Protein AF-A0A959UJJ3-F1 (afdb_monomer)

Nearest PDB structures (foldseek):
  5oyk-assembly1_A  TM=3.366E-01  e=9.837E-02  Vibrio cholerae
  6ehf-assembly1_A  TM=3.326E-01  e=1.818E-01  Vibrio cholerae O395
  6ehd-assembly1_A  TM=3.496E-01  e=5.603E-01  Vibrio cholerae O395
  6tzk-assembly1_A  TM=2.942E-01  e=4.338E+00  Escherichia coli K-12

Foldseek 3Di:
DVVVVVVVVVVVVVVPDDPDPFPFQQFAWEWEAEPLFKIKIKGFALDPPPLVVLLVQLVVVLVCCVVVVDDDDPAQWEWEEEPPDDIDIGHDDFDWDFDQDPNDTDTSGQRYWYWYDYPGMIMIMTGNDPVVSNDPVVSVLVSVRVVVVSVVDDQFHKYWYWYDDPNDIDTPVVPMDTHDWPWDKDKWWWKKWKQAPNFIKIKTKIKIWGWGGGSPATFKIWMWMKIWIWGQDPVRDIWIWIKIKIKMWGWPDSHRQWTWIKIKMKIWTPGDDDDSAAHGKIKIWIWTDDTDFWIKIWMWIDGPPDIDIMIMIIGTD

Radius of gyration: 28.43 Å; Cα contacts (8 Å, |Δi|>4): 681; chains: 1; bounding box: 62×33×82 Å

Solvent-accessible surface area (backbone atoms only — not comparable to full-atom values): 16892 Å² total; per-residue (Å²): 118,77,72,61,59,55,54,54,52,52,54,58,57,65,73,75,72,78,91,65,95,54,63,72,47,54,46,38,31,39,39,39,37,39,76,87,54,33,41,35,42,35,39,38,52,97,58,86,62,55,44,59,52,52,44,53,49,51,52,51,49,44,53,51,48,62,74,66,64,67,72,79,65,98,56,34,32,34,39,40,37,34,78,100,74,50,78,46,79,42,84,42,83,84,67,85,46,77,42,82,52,99,93,42,81,48,71,58,76,51,55,27,37,38,36,39,56,47,99,57,34,42,36,40,40,32,24,66,55,74,66,65,77,64,36,74,63,50,49,56,55,52,34,53,51,48,51,53,54,61,76,64,68,64,54,48,18,35,36,46,36,35,39,28,64,89,86,47,82,41,77,41,71,94,69,41,45,72,49,64,80,60,56,42,79,45,81,44,55,32,40,32,47,29,40,45,87,90,39,74,32,43,32,44,35,42,34,44,32,46,34,38,39,43,22,66,22,67,33,40,34,47,33,42,34,40,37,44,38,36,36,66,48,98,82,71,47,82,33,52,31,29,33,45,29,45,34,43,35,40,33,78,42,59,19,71,91,60,59,39,40,41,30,43,35,45,29,38,55,78,39,85,42,83,77,90,60,47,76,80,22,36,35,42,34,41,44,36,44,60,64,79,45,33,30,45,27,54,29,39,37,42,30,73,95,46,73,47,64,31,42,34,43,35,40,44,97

Structure (mmCIF, N/CA/C/O backbone):
data_AF-A0A959UJJ3-F1
#
_entry.id   AF-A0A959UJJ3-F1
#
loop_
_atom_site.group_PDB
_atom_site.id
_atom_site.type_symbol
_atom_site.label_atom_id
_atom_site.label_alt_id
_atom_site.label_comp_id
_atom_site.label_asym_id
_atom_site.label_entity_id
_atom_site.label_seq_id
_atom_site.pdbx_PDB_ins_code
_atom_site.Cartn_x
_atom_site.Cartn_y
_atom_site.Cartn_z
_atom_site.occupancy
_atom_site.B_iso_or_equiv
_atom_site.auth_seq_id
_atom_site.auth_comp_id
_atom_site.auth_asym_id
_atom_site.auth_atom_id
_atom_site.pdbx_PDB_model_num
ATOM 1 N N . MET A 1 1 ? -5.761 4.027 -39.265 1.00 45.88 1 MET A N 1
ATOM 2 C CA . MET A 1 1 ? -5.852 4.710 -37.948 1.00 45.88 1 MET A CA 1
ATOM 3 C C . MET A 1 1 ? -7.042 4.293 -37.071 1.00 45.88 1 MET A C 1
ATOM 5 O O . MET A 1 1 ? -6.850 4.229 -35.866 1.00 45.88 1 MET A O 1
ATOM 9 N N . LYS A 1 2 ? -8.236 3.953 -37.595 1.00 43.34 2 LYS A N 1
ATOM 10 C CA . LYS A 1 2 ? -9.386 3.526 -36.754 1.00 43.34 2 LYS A CA 1
ATOM 11 C C . LYS A 1 2 ? -9.178 2.215 -35.961 1.00 43.34 2 LYS A C 1
ATOM 13 O O . LYS A 1 2 ? -9.700 2.101 -34.863 1.00 43.34 2 LYS A O 1
ATOM 18 N N . LYS A 1 3 ? -8.372 1.264 -36.454 1.00 49.84 3 LYS A N 1
ATOM 19 C CA . LYS A 1 3 ? -8.136 -0.032 -35.777 1.00 49.84 3 LYS A CA 1
ATOM 20 C C . LYS A 1 3 ? -7.214 0.038 -34.543 1.00 49.84 3 LYS A C 1
ATOM 22 O O . LYS A 1 3 ? -7.329 -0.805 -33.667 1.00 49.84 3 LYS A O 1
ATOM 27 N N . ILE A 1 4 ? -6.356 1.059 -34.437 1.00 46.72 4 ILE A N 1
ATOM 28 C CA . ILE A 1 4 ? -5.411 1.221 -33.310 1.00 46.72 4 ILE A CA 1
ATOM 29 C C . ILE A 1 4 ? -6.109 1.796 -32.067 1.00 46.72 4 ILE A C 1
ATOM 31 O O . ILE A 1 4 ? -5.788 1.406 -30.950 1.00 46.72 4 ILE A O 1
ATOM 35 N N . LYS A 1 5 ? -7.126 2.653 -32.249 1.00 51.81 5 LYS A N 1
ATOM 36 C CA . LYS A 1 5 ? -7.912 3.202 -31.131 1.00 51.81 5 LYS A CA 1
ATOM 37 C C . LYS A 1 5 ? -8.717 2.127 -30.386 1.00 51.81 5 LYS A C 1
ATOM 39 O O . LYS A 1 5 ? -8.823 2.199 -29.169 1.00 51.81 5 LYS A O 1
ATOM 44 N N . ASN A 1 6 ? -9.211 1.105 -31.090 1.00 49.62 6 ASN A N 1
ATOM 45 C CA . ASN A 1 6 ? -10.021 0.044 -30.479 1.00 49.62 6 ASN A CA 1
ATOM 46 C C . ASN A 1 6 ? -9.179 -0.966 -29.683 1.00 49.62 6 ASN A C 1
ATOM 48 O O . ASN A 1 6 ? -9.650 -1.477 -28.676 1.00 49.62 6 ASN A O 1
ATOM 52 N N . ILE A 1 7 ? -7.927 -1.215 -30.087 1.00 52.62 7 ILE A N 1
ATOM 53 C CA . ILE A 1 7 ? -7.001 -2.082 -29.336 1.00 52.62 7 ILE A CA 1
ATOM 54 C C . ILE A 1 7 ? -6.525 -1.378 -28.056 1.00 52.62 7 ILE A C 1
ATOM 56 O O . ILE A 1 7 ? -6.447 -2.011 -27.007 1.00 52.62 7 ILE A O 1
ATOM 60 N N . LEU A 1 8 ? -6.286 -0.059 -28.114 1.00 42.34 8 LEU A N 1
ATOM 61 C CA . LEU A 1 8 ? -5.918 0.731 -26.934 1.00 42.34 8 LEU A CA 1
ATOM 62 C C . LEU A 1 8 ? -7.059 0.800 -25.906 1.00 42.34 8 LEU A C 1
ATOM 64 O O . LEU A 1 8 ? -6.805 0.695 -24.713 1.00 42.34 8 LEU A O 1
ATOM 68 N N . ALA A 1 9 ? -8.309 0.936 -26.366 1.00 46.38 9 ALA A N 1
ATOM 69 C CA . ALA A 1 9 ? -9.486 0.949 -25.497 1.00 46.38 9 ALA A CA 1
ATOM 70 C C . ALA A 1 9 ? -9.769 -0.424 -24.860 1.00 46.38 9 ALA A C 1
ATOM 72 O O . ALA A 1 9 ? -10.160 -0.481 -23.699 1.00 46.38 9 ALA A O 1
ATOM 73 N N . LEU A 1 10 ? -9.526 -1.524 -25.587 1.00 40.50 10 LEU A N 1
ATOM 74 C CA . LEU A 1 10 ? -9.683 -2.881 -25.056 1.00 40.50 10 LEU A CA 1
ATOM 75 C C . LEU A 1 10 ? -8.622 -3.195 -23.989 1.00 40.50 10 LEU A C 1
ATOM 77 O O . LEU A 1 10 ? -8.955 -3.761 -22.956 1.00 40.50 10 LEU A O 1
ATOM 81 N N . LEU A 1 11 ? -7.371 -2.763 -24.196 1.00 40.31 11 LEU A N 1
ATOM 82 C CA . LEU A 1 11 ? -6.319 -2.864 -23.179 1.00 40.31 11 LEU A CA 1
ATOM 83 C C . LEU A 1 11 ? -6.660 -2.028 -21.941 1.00 40.31 11 LEU A C 1
ATOM 85 O O . LEU A 1 11 ? -6.529 -2.534 -20.834 1.00 40.31 11 LEU A O 1
ATOM 89 N N . LEU A 1 12 ? -7.180 -0.805 -22.116 1.00 37.62 12 LEU A N 1
ATOM 90 C CA . LEU A 1 12 ? -7.613 0.052 -21.005 1.00 37.62 12 LEU A CA 1
ATOM 91 C C . LEU A 1 12 ? -8.754 -0.570 -20.175 1.00 37.62 12 LEU A C 1
ATOM 93 O O . LEU A 1 12 ? -8.816 -0.340 -18.975 1.00 37.62 12 LEU A O 1
ATOM 97 N N . LEU A 1 13 ? -9.634 -1.361 -20.802 1.00 36.16 13 LEU A N 1
ATOM 98 C CA . LEU A 1 13 ? -10.755 -2.052 -20.147 1.00 36.16 13 LEU A CA 1
ATOM 99 C C . LEU A 1 13 ? -10.328 -3.318 -19.388 1.00 36.16 13 LEU A C 1
ATOM 101 O O . LEU A 1 13 ? -10.927 -3.631 -18.365 1.00 36.16 13 LEU A O 1
ATOM 105 N N . VAL A 1 14 ? -9.266 -4.005 -19.826 1.00 37.69 14 VAL A N 1
ATOM 106 C CA . VAL A 1 14 ? -8.683 -5.137 -19.076 1.00 37.69 14 VAL A CA 1
ATOM 107 C C . VAL A 1 14 ? -7.914 -4.662 -17.830 1.00 37.69 14 VAL A C 1
ATOM 109 O O . VAL A 1 14 ? -7.763 -5.419 -16.876 1.00 37.69 14 VAL A O 1
ATOM 112 N N . PHE A 1 15 ? -7.507 -3.388 -17.771 1.00 37.66 15 PHE A N 1
ATOM 113 C CA . PHE A 1 15 ? -6.852 -2.791 -16.597 1.00 37.66 15 PHE A CA 1
ATOM 114 C C . PHE A 1 15 ? -7.787 -2.512 -15.401 1.00 37.66 15 PHE A C 1
ATOM 116 O O . PHE A 1 15 ? -7.288 -2.160 -14.336 1.00 37.66 15 PHE A O 1
ATOM 123 N N . ILE A 1 16 ? -9.112 -2.668 -15.536 1.00 35.59 16 ILE A N 1
ATOM 124 C CA . ILE A 1 16 ? -10.088 -2.285 -14.490 1.00 35.59 16 ILE A CA 1
ATOM 125 C C . ILE A 1 16 ? -10.602 -3.505 -13.688 1.00 35.59 16 ILE A C 1
ATOM 127 O O . ILE A 1 16 ? -11.378 -3.337 -12.760 1.00 35.59 16 ILE A O 1
ATOM 131 N N . SER A 1 17 ? -10.185 -4.746 -13.975 1.00 33.59 17 SER A N 1
ATOM 132 C CA . SER A 1 17 ? -10.830 -5.925 -13.359 1.00 33.59 17 SER A CA 1
ATOM 133 C C . SER A 1 17 ? -9.880 -6.980 -12.789 1.00 33.59 17 SER A C 1
ATOM 135 O O . SER A 1 17 ? -10.031 -8.168 -13.070 1.00 33.59 17 SER A O 1
ATOM 137 N N . THR A 1 18 ? -8.923 -6.577 -11.954 1.00 35.06 18 THR A N 1
ATOM 138 C CA . THR A 1 18 ? -8.218 -7.526 -11.076 1.00 35.06 18 THR A CA 1
ATOM 139 C C . THR A 1 18 ? -8.332 -7.080 -9.624 1.00 35.06 18 THR A C 1
ATOM 141 O O . THR A 1 18 ? -7.408 -6.501 -9.059 1.00 35.06 18 THR A O 1
ATOM 144 N N . GLU A 1 19 ? -9.490 -7.361 -9.034 1.00 35.03 19 GLU A N 1
ATOM 145 C CA . GLU A 1 19 ? -9.656 -7.502 -7.588 1.00 35.03 19 GLU A CA 1
ATOM 146 C C . GLU A 1 19 ? -9.027 -8.853 -7.206 1.00 35.03 19 GLU A C 1
ATOM 148 O O . GLU A 1 19 ? -9.632 -9.910 -7.378 1.00 35.03 19 GLU A O 1
ATOM 153 N N . VAL A 1 20 ? -7.764 -8.840 -6.782 1.00 35.34 20 VAL A N 1
ATOM 154 C CA . VAL A 1 20 ? -7.126 -9.992 -6.134 1.00 35.34 20 VAL A CA 1
ATOM 155 C C . VAL A 1 20 ? -7.042 -9.652 -4.657 1.00 35.34 20 VAL A C 1
ATOM 157 O O . VAL A 1 20 ? -6.489 -8.610 -4.303 1.00 35.34 20 VAL A O 1
ATOM 160 N N . LEU A 1 21 ? -7.619 -10.520 -3.820 1.00 35.41 21 LEU A N 1
ATOM 161 C CA . LEU A 1 21 ? -7.519 -10.460 -2.364 1.00 35.41 21 LEU A CA 1
ATOM 162 C C . LEU A 1 21 ? -6.042 -10.350 -1.968 1.00 35.41 21 LEU A C 1
ATOM 164 O O . LEU A 1 21 ? -5.279 -11.308 -2.064 1.00 35.41 21 LEU A O 1
ATOM 168 N N . SER A 1 22 ? -5.670 -9.134 -1.585 1.00 32.28 22 SER A N 1
ATOM 169 C CA . SER A 1 22 ? -4.320 -8.688 -1.273 1.00 32.28 22 SER A CA 1
ATOM 170 C C . SER A 1 22 ? -4.067 -8.899 0.216 1.00 32.28 22 SER A C 1
ATOM 172 O O . SER A 1 22 ? -4.942 -8.609 1.035 1.00 32.28 22 SER A O 1
ATOM 174 N N . GLN A 1 23 ? -2.857 -9.331 0.590 1.00 41.59 23 GLN A N 1
ATOM 175 C CA . GLN A 1 23 ? -2.363 -8.978 1.922 1.00 41.59 23 GLN A CA 1
ATOM 176 C C . GLN A 1 23 ? -2.396 -7.450 2.009 1.00 41.59 23 GLN A C 1
ATOM 178 O O . GLN A 1 23 ? -1.883 -6.762 1.119 1.00 41.59 23 GLN A O 1
ATOM 183 N N . GLN A 1 24 ? -3.117 -6.924 2.998 1.00 51.56 24 GLN A N 1
ATOM 184 C CA . GLN A 1 24 ? -3.315 -5.489 3.134 1.00 51.56 24 GLN A CA 1
ATOM 185 C C . GLN A 1 24 ? -1.988 -4.830 3.546 1.00 51.56 24 GLN A C 1
ATOM 187 O O . GLN A 1 24 ? -1.220 -5.440 4.294 1.00 51.56 24 GLN A O 1
ATOM 192 N N . PRO A 1 25 ? -1.695 -3.600 3.076 1.00 60.88 25 PRO A N 1
ATOM 193 C CA . PRO A 1 25 ? -0.598 -2.807 3.629 1.00 60.88 25 PRO A CA 1
ATOM 194 C C . PRO A 1 25 ? -0.739 -2.804 5.146 1.00 60.88 25 PRO A C 1
ATOM 196 O O . PRO A 1 25 ? -1.875 -2.819 5.612 1.00 60.88 25 PRO A O 1
ATOM 199 N N . PHE A 1 26 ? 0.361 -2.755 5.903 1.00 67.88 26 PHE A N 1
ATOM 200 C CA . PHE A 1 26 ? 0.253 -2.595 7.354 1.00 67.88 26 PHE A CA 1
ATOM 201 C C . PHE A 1 26 ? -0.541 -1.307 7.610 1.00 67.88 26 PHE A C 1
ATOM 203 O O . PHE A 1 26 ? -0.032 -0.222 7.300 1.00 67.88 26 PHE A O 1
ATOM 210 N N . PRO A 1 27 ? -1.809 -1.403 8.049 1.00 80.50 27 PRO A N 1
ATOM 211 C CA . PRO A 1 27 ? -2.594 -0.213 8.300 1.00 80.50 27 PRO A CA 1
ATOM 212 C C . PRO A 1 27 ? -1.944 0.523 9.466 1.00 80.50 27 PRO A C 1
ATOM 214 O O . PRO A 1 27 ? -1.215 -0.079 10.258 1.00 80.50 27 PRO A O 1
ATOM 217 N N . ASP A 1 28 ? -2.205 1.824 9.573 1.00 89.25 28 ASP A N 1
ATOM 218 C CA . ASP A 1 28 ? -1.883 2.454 10.850 1.00 89.25 28 ASP A CA 1
ATOM 219 C C . ASP A 1 28 ? -2.840 1.861 11.877 1.00 89.25 28 ASP A C 1
ATOM 221 O O . ASP A 1 28 ? -4.031 1.684 11.597 1.00 89.25 28 ASP A O 1
ATOM 225 N N . SER A 1 29 ? -2.315 1.520 13.042 1.00 92.94 29 SER A N 1
ATOM 226 C CA . SER A 1 29 ? -3.113 1.044 14.155 1.00 92.94 29 SER A CA 1
ATOM 227 C C . SER A 1 29 ? -3.217 2.104 15.231 1.00 92.94 29 SER A C 1
ATOM 229 O O . SER A 1 29 ? -2.333 2.932 15.436 1.00 92.94 29 SER A O 1
ATOM 231 N N . VAL A 1 30 ? -4.322 2.058 15.950 1.00 95.31 30 VAL A N 1
ATOM 232 C CA . VAL A 1 30 ? -4.533 2.833 17.157 1.00 95.31 30 VAL A CA 1
ATOM 233 C C . VAL A 1 30 ? -4.893 1.859 18.259 1.00 95.31 30 VAL A C 1
ATOM 235 O O . VAL A 1 30 ? -5.775 1.015 18.097 1.00 95.31 30 VAL A O 1
ATOM 238 N N . HIS A 1 31 ? -4.208 1.995 19.381 1.00 96.56 31 HIS A N 1
ATOM 239 C CA . HIS A 1 31 ? -4.528 1.317 20.618 1.00 96.56 31 HIS A CA 1
ATOM 240 C C . HIS A 1 31 ? -5.022 2.357 21.625 1.00 96.56 31 HIS A C 1
ATOM 242 O O . HIS A 1 31 ? -4.358 3.366 21.848 1.00 96.56 31 HIS A O 1
ATOM 248 N N . ILE A 1 32 ? -6.207 2.145 22.194 1.00 97.06 32 ILE A N 1
ATOM 249 C CA . ILE A 1 32 ? -6.844 3.070 23.135 1.00 97.06 32 ILE A CA 1
ATOM 250 C C . ILE A 1 32 ? -7.186 2.314 24.411 1.00 97.06 32 ILE A C 1
ATOM 252 O O . ILE A 1 32 ? -7.908 1.320 24.365 1.00 97.06 32 ILE A O 1
ATOM 256 N N . GLN A 1 33 ? -6.739 2.824 25.551 1.00 95.81 33 GLN A N 1
ATOM 257 C CA . GLN A 1 33 ? -7.152 2.356 26.870 1.00 95.81 33 GLN A CA 1
ATOM 258 C C . GLN A 1 33 ? -8.026 3.420 27.542 1.00 95.81 33 GLN A C 1
ATOM 260 O O . GLN A 1 33 ? -7.667 4.592 27.572 1.00 95.81 33 GLN A O 1
ATOM 265 N N . ILE A 1 34 ? -9.185 3.045 28.085 1.00 95.06 34 ILE A N 1
ATOM 266 C CA . ILE A 1 34 ? -10.069 3.985 28.797 1.00 95.06 34 ILE A CA 1
ATOM 267 C C . ILE A 1 34 ? -10.293 3.457 30.208 1.00 95.06 34 ILE A C 1
ATOM 269 O O . ILE A 1 34 ? -10.879 2.389 30.374 1.00 95.06 34 ILE A O 1
ATOM 273 N N . ASP A 1 35 ? -9.773 4.182 31.206 1.00 88.69 35 ASP A N 1
ATOM 274 C CA . ASP A 1 35 ? -9.958 3.933 32.646 1.00 88.69 35 ASP A CA 1
ATOM 275 C C . ASP A 1 35 ? -9.753 2.459 33.090 1.00 88.69 35 ASP A C 1
ATOM 277 O O . ASP A 1 35 ? -10.289 2.013 34.099 1.00 88.69 35 ASP A O 1
ATOM 281 N N . SER A 1 36 ? -8.963 1.678 32.338 1.00 85.44 36 SER A N 1
ATOM 282 C CA . SER A 1 36 ? -8.777 0.218 32.491 1.00 85.44 36 SER A CA 1
ATOM 283 C C . SER A 1 36 ? -10.038 -0.649 32.335 1.00 85.44 36 SER A C 1
ATOM 285 O O . SER A 1 36 ? -9.976 -1.859 32.551 1.00 85.44 36 SER A O 1
ATOM 287 N N . THR A 1 37 ? -11.170 -0.069 31.939 1.00 90.38 37 THR A N 1
ATOM 288 C CA . THR A 1 37 ? -12.447 -0.774 31.745 1.00 90.38 37 THR A CA 1
ATOM 289 C C . THR A 1 37 ? -12.709 -1.142 30.285 1.00 90.38 37 THR A C 1
ATOM 291 O O . THR A 1 37 ? -13.527 -2.029 30.011 1.00 90.38 37 THR A O 1
ATOM 294 N N . LEU A 1 38 ? -11.994 -0.489 29.365 1.00 93.88 38 LEU A N 1
ATOM 295 C CA . LEU A 1 38 ? -12.061 -0.677 27.921 1.00 93.88 38 LEU A CA 1
ATOM 296 C C . LEU A 1 38 ? -10.659 -0.671 27.305 1.00 93.88 38 LEU A C 1
ATOM 298 O O . LEU A 1 38 ? -9.820 0.170 27.637 1.00 93.88 38 LEU A O 1
ATOM 302 N N . GLU A 1 39 ? -10.450 -1.573 26.353 1.00 95.25 39 GLU A N 1
ATOM 303 C CA . GLU A 1 39 ? -9.293 -1.599 25.456 1.00 95.25 39 GLU A CA 1
ATOM 304 C C . GLU A 1 39 ? -9.805 -1.659 24.015 1.00 95.25 39 GLU A C 1
ATOM 306 O O . GLU A 1 39 ? -10.654 -2.485 23.682 1.00 95.25 39 GLU A O 1
ATOM 311 N N . ILE A 1 40 ? -9.308 -0.778 23.154 1.00 96.75 40 ILE A N 1
ATOM 312 C CA . ILE A 1 40 ? -9.745 -0.664 21.764 1.00 96.75 40 ILE A CA 1
ATOM 313 C C . ILE A 1 40 ? -8.522 -0.779 20.871 1.00 96.75 40 ILE A C 1
ATOM 315 O O . ILE A 1 40 ? -7.555 -0.040 21.028 1.00 96.75 40 ILE A O 1
ATOM 319 N N . LEU A 1 41 ? -8.589 -1.693 19.913 1.00 96.12 41 LEU A N 1
ATOM 320 C CA . LEU A 1 41 ? -7.605 -1.867 18.857 1.00 96.12 41 LEU A CA 1
ATOM 321 C C . LEU A 1 41 ? -8.283 -1.551 17.531 1.00 96.12 41 LEU A C 1
ATOM 323 O O . LEU A 1 41 ? -9.290 -2.165 17.180 1.00 96.12 41 LEU A O 1
ATOM 327 N N . LEU A 1 42 ? -7.738 -0.590 16.802 1.00 95.19 42 LEU A N 1
ATOM 328 C CA . LEU A 1 42 ? -8.311 -0.091 15.564 1.00 95.19 42 LEU A CA 1
ATOM 329 C C . LEU A 1 42 ? -7.255 -0.125 14.467 1.00 95.19 42 LEU A C 1
ATOM 331 O O . LEU A 1 42 ? -6.204 0.482 14.616 1.00 95.19 42 LEU A O 1
ATOM 335 N N . ALA A 1 43 ? -7.541 -0.813 13.369 1.00 92.56 43 ALA A N 1
ATOM 336 C CA . ALA A 1 43 ? -6.734 -0.788 12.156 1.00 92.56 43 ALA A CA 1
ATOM 337 C C . ALA A 1 43 ? -7.389 0.150 11.133 1.00 92.56 43 ALA A C 1
ATOM 339 O O . ALA A 1 43 ? -8.540 -0.066 10.752 1.00 92.56 43 ALA A O 1
ATOM 340 N N . LEU A 1 44 ? -6.661 1.182 10.704 1.00 89.38 44 LEU A N 1
ATOM 341 C CA . LEU A 1 44 ? -7.132 2.261 9.834 1.00 89.38 44 LEU A CA 1
ATOM 342 C C . LEU A 1 44 ? -6.650 2.061 8.385 1.00 89.38 44 LEU A C 1
ATOM 344 O O . LEU A 1 44 ? -5.440 2.073 8.127 1.00 89.38 44 LEU A O 1
ATOM 348 N N . ASP A 1 45 ? -7.564 1.955 7.411 1.00 81.75 45 ASP A N 1
ATOM 349 C CA . ASP A 1 45 ? -7.194 2.183 6.002 1.00 81.75 45 ASP A CA 1
ATOM 350 C C . ASP A 1 45 ? -6.973 3.690 5.774 1.00 81.75 45 ASP A C 1
ATOM 352 O O . ASP A 1 45 ? -7.467 4.528 6.514 1.00 81.75 45 ASP A O 1
ATOM 356 N N . ALA A 1 46 ? -6.227 4.082 4.747 1.00 69.19 46 ALA A N 1
ATOM 357 C CA . ALA A 1 46 ? -5.927 5.480 4.437 1.00 69.19 46 ALA A CA 1
ATOM 358 C C . ALA A 1 46 ? -7.103 6.215 3.751 1.00 69.19 46 ALA A C 1
ATOM 360 O O . ALA A 1 46 ? -6.892 6.933 2.769 1.00 69.19 46 ALA A O 1
ATOM 361 N N . SER A 1 47 ? -8.345 6.010 4.205 1.00 69.75 47 SER A N 1
ATOM 362 C CA . SER A 1 47 ? -9.516 6.667 3.620 1.00 69.75 47 SER A CA 1
ATOM 363 C C . SER A 1 47 ? -9.737 8.063 4.206 1.00 69.75 47 SER A C 1
ATOM 365 O O . SER A 1 47 ? -9.404 8.361 5.352 1.00 69.75 47 SER A O 1
ATOM 367 N N . GLN A 1 48 ? -10.330 8.948 3.409 1.00 67.44 48 GLN A N 1
ATOM 368 C CA . GLN A 1 48 ? -10.864 10.204 3.932 1.00 67.44 48 GLN A CA 1
ATOM 369 C C . GLN A 1 48 ? -12.134 9.889 4.750 1.00 67.44 48 GLN A C 1
ATOM 371 O O . GLN A 1 48 ? -12.838 8.928 4.445 1.00 67.44 48 GLN A O 1
ATOM 376 N N . ASN A 1 49 ? -12.399 10.665 5.804 1.00 82.81 49 ASN A N 1
ATOM 377 C CA . ASN A 1 49 ? -13.609 10.602 6.647 1.00 82.81 49 ASN A CA 1
ATOM 378 C C . ASN A 1 49 ? -13.773 9.384 7.583 1.00 82.81 49 ASN A C 1
ATOM 380 O O . ASN A 1 49 ? -14.870 9.142 8.076 1.00 82.81 49 ASN A O 1
ATOM 384 N N . ILE A 1 50 ? -12.702 8.655 7.920 1.00 88.19 50 ILE A N 1
ATOM 385 C CA . ILE A 1 50 ? -12.786 7.495 8.843 1.00 88.19 50 ILE A CA 1
ATOM 386 C C . ILE A 1 50 ? -13.432 7.864 10.186 1.00 88.19 50 ILE A C 1
ATOM 388 O O . ILE A 1 50 ? -14.210 7.095 10.736 1.00 88.19 50 ILE A O 1
ATOM 392 N N . SER A 1 51 ? -13.132 9.059 10.697 1.00 90.50 51 SER A N 1
ATOM 393 C CA . SER A 1 51 ? -13.668 9.563 11.965 1.00 90.50 51 SER A CA 1
ATOM 394 C C . SER A 1 51 ? -15.202 9.684 11.952 1.00 90.50 51 SER A C 1
ATOM 396 O O . SER A 1 51 ? -15.846 9.333 12.935 1.00 90.50 51 SER A O 1
ATOM 398 N N . GLU A 1 52 ? -15.789 10.123 10.833 1.00 92.75 52 GLU A N 1
ATOM 399 C CA . GLU A 1 52 ? -17.247 10.235 10.672 1.00 92.75 52 GLU A CA 1
ATOM 400 C C . GLU A 1 52 ? -17.898 8.859 10.495 1.00 92.75 52 GLU A C 1
ATOM 402 O O . GLU A 1 52 ? -18.935 8.589 11.097 1.00 92.75 52 GLU A O 1
ATOM 407 N N . ASN A 1 53 ? -17.265 7.967 9.723 1.00 93.50 53 ASN A N 1
ATOM 408 C CA . ASN A 1 53 ? -17.751 6.598 9.536 1.00 93.50 53 ASN A CA 1
ATOM 409 C C . ASN A 1 53 ? -17.799 5.843 10.870 1.00 93.50 53 ASN A C 1
ATOM 411 O O . ASN A 1 53 ? -18.830 5.276 11.210 1.00 93.50 53 ASN A O 1
ATOM 415 N N . ILE A 1 54 ? -16.726 5.919 11.666 1.00 94.75 54 ILE A N 1
ATOM 416 C CA . ILE A 1 54 ? -16.665 5.296 12.995 1.00 94.75 54 ILE A CA 1
ATOM 417 C C . ILE A 1 54 ? -17.769 5.819 13.915 1.00 94.75 54 ILE A C 1
ATOM 419 O O . ILE A 1 54 ? -18.389 5.037 14.631 1.00 94.75 54 ILE A O 1
ATOM 423 N N . GLU A 1 55 ? -18.021 7.130 13.911 1.00 95.75 55 GLU A N 1
ATOM 424 C CA . GLU A 1 55 ? -19.091 7.717 14.718 1.00 95.75 55 GLU A CA 1
ATOM 425 C C . GLU A 1 55 ? -20.461 7.144 14.335 1.00 95.75 55 GLU A C 1
ATOM 427 O O . GLU A 1 55 ? -21.220 6.729 15.212 1.00 95.75 55 GLU A O 1
ATOM 432 N N . ASN A 1 56 ? -20.772 7.098 13.039 1.00 95.88 56 ASN A N 1
ATOM 433 C CA . ASN A 1 56 ? -22.053 6.592 12.551 1.00 95.88 56 ASN A CA 1
ATOM 434 C C . ASN A 1 56 ? -22.218 5.091 12.817 1.00 95.88 56 ASN A C 1
ATOM 436 O O . ASN A 1 56 ? -23.286 4.657 13.255 1.00 95.88 56 ASN A O 1
ATOM 440 N N . ASP A 1 57 ? -21.160 4.311 12.604 1.00 96.19 57 ASP A N 1
ATOM 441 C CA . ASP A 1 57 ? -21.167 2.864 12.800 1.00 96.19 57 ASP A CA 1
ATOM 442 C C . ASP A 1 57 ? -21.325 2.502 14.282 1.00 96.19 57 ASP A C 1
ATOM 444 O O . ASP A 1 57 ? -22.093 1.600 14.611 1.00 96.19 57 ASP A O 1
ATOM 448 N N . LEU A 1 58 ? -20.667 3.230 15.194 1.00 96.81 58 LEU A N 1
ATOM 449 C CA . LEU A 1 58 ? -20.830 3.031 16.639 1.00 96.81 58 LEU A CA 1
ATOM 450 C C . LEU A 1 58 ? -22.227 3.425 17.130 1.00 96.81 58 LEU A C 1
ATOM 452 O O . LEU A 1 58 ? -22.812 2.680 17.914 1.00 96.81 58 LEU A O 1
ATOM 456 N N . LYS A 1 59 ? -22.795 4.541 16.648 1.00 96.69 59 LYS A N 1
ATOM 457 C CA . LYS A 1 59 ? -24.185 4.916 16.975 1.00 96.69 59 LYS A CA 1
ATOM 458 C C . LYS A 1 59 ? -25.172 3.860 16.491 1.00 96.69 59 LYS A C 1
ATOM 460 O O . LYS A 1 59 ? -26.071 3.471 17.226 1.00 96.69 59 LYS A O 1
ATOM 465 N N . SER A 1 60 ? -24.984 3.373 15.266 1.00 96.19 60 SER A N 1
ATOM 466 C CA . SER A 1 60 ? -25.837 2.332 14.684 1.00 96.19 60 SER A CA 1
ATOM 467 C C . SER A 1 60 ? -25.736 1.026 15.471 1.00 96.19 60 SER A C 1
ATOM 469 O O . SER A 1 60 ? -26.754 0.406 15.762 1.00 96.19 60 SER A O 1
ATOM 471 N N . LEU A 1 61 ? -24.525 0.644 15.893 1.00 96.06 61 LEU A N 1
ATOM 472 C CA . LEU A 1 61 ? -24.307 -0.496 16.781 1.00 96.06 61 LEU A CA 1
ATOM 473 C C . LEU A 1 61 ? -25.062 -0.339 18.109 1.00 96.06 61 LEU A C 1
ATOM 475 O O . LEU A 1 61 ? -25.743 -1.274 18.522 1.00 96.06 61 LEU A O 1
ATOM 479 N N . GLN A 1 62 ? -24.957 0.818 18.767 1.00 96.00 62 GLN A N 1
ATOM 480 C CA . GLN A 1 62 ? -25.643 1.080 20.036 1.00 96.00 62 GLN A CA 1
ATOM 481 C C . GLN A 1 62 ? -27.170 1.003 19.879 1.00 96.00 62 GLN A C 1
ATOM 483 O O . GLN A 1 62 ? -27.818 0.290 20.641 1.00 96.00 62 GLN A O 1
ATOM 488 N N . ILE A 1 63 ? -27.735 1.622 18.836 1.00 95.50 63 ILE A N 1
ATOM 489 C CA . ILE A 1 63 ? -29.176 1.548 18.534 1.00 95.50 63 ILE A CA 1
ATOM 490 C C . ILE A 1 63 ? -29.618 0.095 18.326 1.00 95.50 63 ILE A C 1
ATOM 492 O O . ILE A 1 63 ? -30.585 -0.354 18.935 1.00 95.50 63 ILE A O 1
ATOM 496 N N . LEU A 1 64 ? -28.891 -0.678 17.513 1.00 94.81 64 LEU A N 1
ATOM 497 C CA . LEU A 1 64 ? -29.228 -2.081 17.258 1.00 94.81 64 LEU A CA 1
ATOM 498 C C . LEU A 1 64 ? -29.147 -2.936 18.526 1.00 94.81 64 LEU A C 1
ATOM 500 O O . LEU A 1 64 ? -29.959 -3.843 18.714 1.00 94.81 64 LEU A O 1
ATOM 504 N N . LEU A 1 65 ? -28.179 -2.670 19.401 1.00 93.56 65 LEU A N 1
ATOM 505 C CA . LEU A 1 65 ? -28.047 -3.355 20.683 1.00 93.56 65 LEU A CA 1
ATOM 506 C C . LEU A 1 65 ? -29.218 -3.045 21.630 1.00 93.56 65 LEU A C 1
ATOM 508 O O . LEU A 1 65 ? -29.696 -3.955 22.305 1.00 93.56 65 LEU A O 1
ATOM 512 N N . GLU A 1 66 ? -29.721 -1.809 21.635 1.00 93.19 66 GLU A N 1
ATOM 513 C CA . GLU A 1 66 ? -30.915 -1.420 22.399 1.00 93.19 66 GLU A CA 1
ATOM 514 C C . GLU A 1 66 ? -32.195 -2.046 21.831 1.00 93.19 66 GLU A C 1
ATOM 516 O O . GLU A 1 66 ? -32.971 -2.660 22.566 1.00 93.19 66 GLU A O 1
ATOM 521 N N . GLU A 1 67 ? -32.408 -1.934 20.518 1.00 92.62 67 GLU A N 1
ATOM 522 C CA . GLU A 1 67 ? -33.626 -2.395 19.841 1.00 92.62 67 GLU A CA 1
ATOM 523 C C . GLU A 1 67 ? -33.756 -3.919 19.815 1.00 92.62 67 GLU A C 1
ATOM 525 O O . GLU A 1 67 ? -34.858 -4.461 19.917 1.00 92.62 67 GLU A O 1
ATOM 530 N N . SER A 1 68 ? -32.634 -4.631 19.692 1.00 87.62 68 SER A N 1
ATOM 531 C CA . SER A 1 68 ? -32.624 -6.096 19.662 1.00 87.62 68 SER A CA 1
ATOM 532 C C . SER A 1 68 ? -32.984 -6.730 21.007 1.00 87.62 68 SER A C 1
ATOM 534 O O . SER A 1 68 ? -33.245 -7.934 21.059 1.00 87.62 68 SER A O 1
ATOM 536 N N . GLY A 1 69 ? -33.000 -5.948 22.095 1.00 81.12 69 GLY A N 1
ATOM 537 C CA . GLY A 1 69 ? -33.249 -6.449 23.444 1.00 81.12 69 GLY A CA 1
ATOM 538 C C . GLY A 1 69 ? -32.242 -7.520 23.867 1.00 81.12 69 GLY A C 1
ATOM 539 O O . GLY A 1 69 ? -32.568 -8.374 24.694 1.00 81.12 69 GLY A O 1
ATOM 540 N N . VAL A 1 70 ? -31.043 -7.520 23.269 1.00 80.81 70 VAL A N 1
ATOM 541 C CA . VAL A 1 70 ? -29.993 -8.489 23.577 1.00 80.81 70 VAL A CA 1
ATOM 542 C C . VAL A 1 70 ? -29.571 -8.283 25.022 1.00 80.81 70 VAL A C 1
ATOM 544 O O . VAL A 1 70 ? -28.855 -7.344 25.363 1.00 80.81 70 VAL A O 1
ATOM 547 N N . THR A 1 71 ? -30.008 -9.190 25.888 1.00 79.25 71 THR A N 1
ATOM 548 C CA . THR A 1 71 ? -29.459 -9.301 27.230 1.00 79.25 71 THR A CA 1
ATOM 549 C C . THR A 1 71 ? -28.092 -9.975 27.128 1.00 79.25 71 THR A C 1
ATOM 551 O O . THR A 1 71 ? -27.987 -11.074 26.570 1.00 79.25 71 THR A O 1
ATOM 554 N N . PRO A 1 72 ? -27.020 -9.334 27.624 1.00 80.62 72 PRO A N 1
ATOM 555 C CA . PRO A 1 72 ? -25.697 -9.932 27.617 1.00 80.62 72 PRO A CA 1
ATOM 556 C C . PRO A 1 72 ? -25.734 -11.289 28.330 1.00 80.62 72 PRO A C 1
ATOM 558 O O . PRO A 1 72 ? -26.298 -11.377 29.424 1.00 80.62 72 PRO A O 1
ATOM 561 N N . PRO A 1 73 ? -25.153 -12.351 27.750 1.00 83.06 73 PRO A N 1
ATOM 562 C CA . PRO A 1 73 ? -24.990 -13.609 28.463 1.00 83.06 73 PRO A CA 1
ATOM 563 C C . PRO A 1 73 ? -24.208 -13.402 29.769 1.00 83.06 73 PRO A C 1
ATOM 565 O O . PRO A 1 73 ? -23.278 -12.599 29.811 1.00 83.06 73 PRO A O 1
ATOM 568 N N . GLU A 1 74 ? -24.523 -14.178 30.812 1.00 85.31 74 GLU A N 1
ATOM 569 C CA . GLU A 1 74 ? -23.722 -14.195 32.053 1.00 85.31 74 GLU A CA 1
ATOM 570 C C . GLU A 1 74 ? -22.294 -14.728 31.817 1.00 85.31 74 GLU A C 1
ATOM 572 O O . GLU A 1 74 ? -21.377 -14.463 32.593 1.00 85.31 74 GLU A O 1
ATOM 577 N N . SER A 1 75 ? -22.091 -15.484 30.734 1.00 88.94 75 SER A N 1
ATOM 578 C CA . SER A 1 75 ? -20.787 -15.985 30.295 1.00 88.94 75 SER A CA 1
ATOM 579 C C . SER A 1 75 ? -20.097 -15.021 29.320 1.00 88.94 75 SER A C 1
ATOM 581 O O . SER A 1 75 ? -20.801 -14.380 28.541 1.00 88.94 75 SER A O 1
ATOM 583 N N . PRO A 1 76 ? -18.751 -15.018 29.233 1.00 92.69 76 PRO A N 1
ATOM 584 C CA . PRO A 1 76 ? -17.999 -14.309 28.195 1.00 92.69 76 PRO A CA 1
ATOM 585 C C . PRO A 1 76 ? -18.609 -14.439 26.794 1.00 92.69 76 PRO A C 1
ATOM 587 O O . PRO A 1 76 ? -18.971 -15.538 26.362 1.00 92.69 76 PRO A O 1
ATOM 590 N N . TYR A 1 77 ? -18.701 -13.333 26.057 1.00 93.31 77 TYR A N 1
ATOM 591 C CA . TYR A 1 77 ? -19.303 -13.314 24.722 1.00 93.31 77 TYR A CA 1
ATOM 592 C C . TYR A 1 77 ? -18.565 -12.398 23.743 1.00 93.31 77 TYR A C 1
ATOM 594 O O . TYR A 1 77 ? -17.737 -11.560 24.103 1.00 93.31 77 TYR A O 1
ATOM 602 N N . THR A 1 78 ? -18.842 -12.602 22.458 1.00 94.31 78 THR A N 1
ATOM 603 C CA . THR A 1 78 ? -18.367 -11.758 21.364 1.00 94.31 78 THR A CA 1
ATOM 604 C C . THR A 1 78 ? -19.551 -11.220 20.579 1.00 94.31 78 THR A C 1
ATOM 606 O O . THR A 1 78 ? -20.399 -11.990 20.125 1.00 94.31 78 THR A O 1
ATOM 609 N N . ILE A 1 79 ? -19.583 -9.901 20.424 1.00 95.44 79 ILE A N 1
ATOM 610 C CA . ILE A 1 79 ? -20.440 -9.185 19.486 1.00 95.44 79 ILE A CA 1
ATOM 611 C C . ILE A 1 79 ? -19.649 -9.028 18.187 1.00 95.44 79 ILE A C 1
ATOM 613 O O . ILE A 1 79 ? -18.501 -8.591 18.207 1.00 95.44 79 ILE A O 1
ATOM 617 N N . THR A 1 80 ? -20.246 -9.377 17.058 1.00 96.06 80 THR A N 1
ATOM 618 C CA . THR A 1 80 ? -19.702 -9.075 15.732 1.00 96.06 80 THR A CA 1
ATOM 619 C C . THR A 1 80 ? -20.713 -8.229 14.987 1.00 96.06 80 THR A C 1
ATOM 621 O O . THR A 1 80 ? -21.867 -8.636 14.852 1.00 96.06 80 THR A O 1
ATOM 624 N N . TYR A 1 81 ? -20.262 -7.073 14.514 1.00 96.44 81 TYR A N 1
ATOM 625 C CA . TYR A 1 81 ? -21.048 -6.100 13.775 1.00 96.44 81 TYR A CA 1
ATOM 626 C C . TYR A 1 81 ? -20.413 -5.834 12.410 1.00 96.44 81 TYR A C 1
ATOM 628 O O . TYR A 1 81 ? -19.215 -5.555 12.302 1.00 96.44 81 TYR A O 1
ATOM 636 N N . ILE A 1 82 ? -21.230 -5.943 11.368 1.00 95.88 82 ILE A N 1
ATOM 637 C CA . ILE A 1 82 ? -20.899 -5.547 10.002 1.00 95.88 82 ILE A CA 1
ATOM 638 C C . ILE A 1 82 ? -21.886 -4.426 9.647 1.00 95.88 82 ILE A C 1
ATOM 640 O O . ILE A 1 82 ? -23.088 -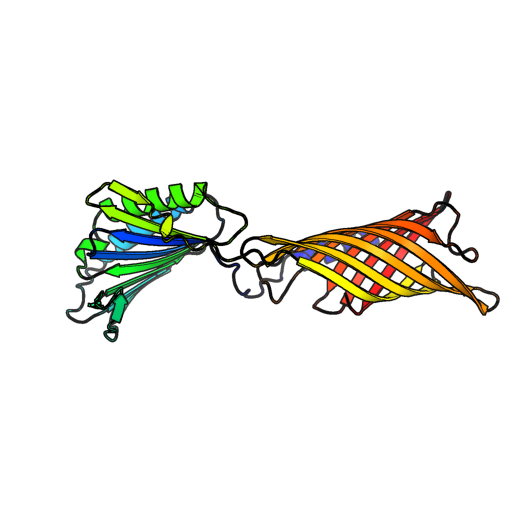4.709 9.617 1.00 95.88 82 ILE A O 1
ATOM 644 N N . PRO A 1 83 ? -21.423 -3.177 9.432 1.00 94.19 83 PRO A N 1
ATOM 645 C CA . PRO A 1 83 ? -22.302 -2.072 9.058 1.00 94.19 83 PRO A CA 1
ATOM 646 C C . PRO A 1 83 ? -23.196 -2.430 7.866 1.00 94.19 83 PRO A C 1
ATOM 648 O O . PRO A 1 83 ? -22.743 -3.091 6.933 1.00 94.19 83 PRO A O 1
ATOM 651 N N . ASP A 1 84 ? -24.464 -2.017 7.930 1.00 91.62 84 ASP A N 1
ATOM 652 C CA . ASP A 1 84 ? -25.522 -2.286 6.939 1.00 91.62 84 ASP A CA 1
ATOM 653 C C . ASP A 1 84 ? -25.915 -3.763 6.719 1.00 91.62 84 ASP A C 1
ATOM 655 O O . ASP A 1 84 ? -26.762 -4.042 5.868 1.00 91.62 84 ASP A O 1
ATOM 659 N N . ASP A 1 85 ? -25.345 -4.712 7.468 1.00 88.69 85 ASP A N 1
ATOM 660 C CA . ASP A 1 85 ? -25.605 -6.146 7.287 1.00 88.69 85 ASP A CA 1
ATOM 661 C C . ASP A 1 85 ? -26.196 -6.787 8.550 1.00 88.69 85 ASP A C 1
ATOM 663 O O . ASP A 1 85 ? -27.417 -6.839 8.721 1.00 88.69 85 ASP A O 1
ATOM 667 N N . LEU A 1 86 ? -25.346 -7.279 9.458 1.00 88.50 86 LEU A N 1
ATOM 668 C CA . LEU A 1 86 ? -25.788 -8.122 10.564 1.00 88.50 86 LEU A CA 1
ATOM 669 C C . LEU A 1 86 ? -25.027 -7.834 11.861 1.00 88.50 86 LEU A C 1
ATOM 671 O O . LEU A 1 86 ? -23.809 -7.632 11.876 1.00 88.50 86 LEU A O 1
ATOM 675 N N . ILE A 1 87 ? -25.761 -7.914 12.971 1.00 93.06 87 ILE A N 1
ATOM 676 C CA . ILE A 1 87 ? -25.214 -8.059 14.316 1.00 93.06 87 ILE A CA 1
ATOM 677 C C . ILE A 1 87 ? -25.370 -9.511 14.774 1.00 93.06 87 ILE A C 1
ATOM 679 O O . ILE A 1 87 ? -26.421 -10.130 14.607 1.00 93.06 87 ILE A O 1
ATOM 683 N N . SER A 1 88 ? -24.318 -10.083 15.356 1.00 93.62 88 SER A N 1
ATOM 684 C CA . SER A 1 88 ? -24.387 -11.408 15.972 1.00 93.62 88 SER A CA 1
ATOM 685 C C . SER A 1 88 ? -23.713 -11.414 17.332 1.00 93.62 88 SER A C 1
ATOM 687 O O . SER A 1 88 ? -22.649 -10.825 17.505 1.00 93.62 88 SER A O 1
ATOM 689 N N . VAL A 1 89 ? -24.326 -12.109 18.288 1.00 93.75 89 VAL A N 1
ATOM 690 C CA . VAL A 1 89 ? -23.783 -12.289 19.635 1.00 93.75 89 VAL A CA 1
ATOM 691 C C . VAL A 1 89 ? -23.611 -13.774 19.886 1.00 93.75 89 VAL A C 1
ATOM 693 O O . VAL A 1 89 ? -24.553 -14.555 19.745 1.00 93.75 89 VAL A O 1
ATOM 696 N N . LYS A 1 90 ? -22.383 -14.183 20.202 1.00 93.62 90 LYS A N 1
ATOM 697 C CA . LYS A 1 90 ? -22.031 -15.589 20.414 1.00 93.62 90 LYS A CA 1
ATOM 698 C C . LYS A 1 90 ? -21.268 -15.748 21.727 1.00 93.62 90 LYS A C 1
ATOM 700 O O . LYS A 1 90 ? -20.397 -14.922 22.007 1.00 93.62 90 LYS A O 1
ATOM 705 N N . PRO A 1 91 ? -21.530 -16.808 22.510 1.00 91.88 91 PRO A N 1
ATOM 706 C CA . PRO A 1 91 ? -20.673 -17.166 23.633 1.00 91.88 91 PRO A CA 1
ATOM 707 C C . PRO A 1 91 ? -19.223 -17.349 23.171 1.00 91.88 91 PRO A C 1
ATOM 709 O O . PRO A 1 91 ? -18.969 -17.894 22.094 1.00 91.88 91 PRO A O 1
ATOM 712 N N . SER A 1 92 ? -18.274 -16.908 23.988 1.00 88.31 92 SER A N 1
ATOM 713 C CA . SER A 1 92 ? -16.842 -17.049 23.741 1.00 88.31 92 SER A CA 1
ATOM 714 C C . SER A 1 92 ? -16.209 -17.876 24.849 1.00 88.31 92 SER A C 1
ATOM 716 O O . SER A 1 92 ? -16.568 -17.761 26.016 1.00 88.31 92 SER A O 1
ATOM 718 N N . ALA A 1 93 ? -15.207 -18.682 24.502 1.00 81.88 93 ALA A N 1
ATOM 719 C CA . ALA A 1 93 ? -14.340 -19.261 25.517 1.00 81.88 93 ALA A CA 1
ATOM 720 C C . ALA A 1 93 ? -13.557 -18.133 26.209 1.00 81.88 93 ALA A C 1
ATOM 722 O O . ALA A 1 93 ? -13.010 -17.252 25.535 1.00 81.88 93 ALA A O 1
ATOM 723 N N . GLN A 1 94 ? -13.499 -18.167 27.540 1.00 69.25 94 GLN A N 1
ATOM 724 C CA . GLN A 1 94 ? -12.677 -17.246 28.317 1.00 69.25 94 GLN A CA 1
ATOM 725 C C . GLN A 1 94 ? -11.207 -17.477 27.949 1.00 69.25 94 GLN A C 1
ATOM 727 O O . GLN A 1 94 ? -10.720 -18.609 27.968 1.00 69.25 94 GLN A O 1
ATOM 732 N N . LYS A 1 95 ? -10.502 -16.413 27.566 1.00 66.38 95 LYS A N 1
ATOM 733 C CA . LYS A 1 95 ? -9.052 -16.449 27.365 1.00 66.38 95 LYS A CA 1
ATOM 734 C C . LYS A 1 95 ? -8.434 -15.430 28.299 1.00 66.38 95 LYS A C 1
ATOM 736 O O . LYS A 1 95 ? -8.632 -14.234 28.106 1.00 66.38 95 LYS A O 1
ATOM 741 N N . GLU A 1 96 ? -7.711 -15.913 29.300 1.00 64.94 96 GLU A N 1
ATOM 742 C CA . GLU A 1 96 ? -6.914 -15.055 30.167 1.00 64.94 96 GLU A CA 1
ATOM 743 C C . GLU A 1 96 ? -5.725 -14.511 29.373 1.00 64.94 96 GLU A C 1
ATOM 745 O O . GLU A 1 96 ? -4.966 -15.276 28.772 1.00 64.94 96 GLU A O 1
ATOM 750 N N . THR A 1 97 ? -5.571 -13.187 29.356 1.00 61.44 97 THR A N 1
ATOM 751 C CA . THR A 1 97 ? -4.354 -12.553 28.852 1.00 61.44 97 THR A CA 1
ATOM 752 C C . THR A 1 97 ? -3.460 -12.270 30.049 1.00 61.44 97 THR A C 1
ATOM 754 O O . THR A 1 97 ? -3.758 -11.416 30.883 1.00 61.44 97 THR A O 1
ATOM 757 N N . VAL A 1 98 ? -2.368 -13.022 30.144 1.00 62.16 98 VAL A N 1
ATOM 758 C CA . VAL A 1 98 ? -1.361 -12.862 31.192 1.00 62.16 98 VAL A CA 1
ATOM 759 C C . VAL A 1 98 ? -0.249 -11.983 30.633 1.00 62.16 98 VAL A C 1
ATOM 761 O O . VAL A 1 98 ? 0.457 -12.399 29.714 1.00 62.16 98 VAL A O 1
ATOM 764 N N . ILE A 1 99 ? -0.107 -10.765 31.157 1.00 65.69 99 ILE A N 1
ATOM 765 C CA . ILE A 1 99 ? 0.970 -9.851 30.773 1.00 65.69 99 ILE A CA 1
ATOM 766 C C . ILE A 1 99 ? 2.008 -9.863 31.890 1.00 65.69 99 ILE A C 1
ATOM 768 O O . ILE A 1 99 ? 1.701 -9.583 33.048 1.00 65.69 99 ILE A O 1
ATOM 772 N N . TRP A 1 100 ? 3.248 -10.193 31.541 1.00 54.53 100 TRP A N 1
ATOM 773 C CA . TRP A 1 100 ? 4.370 -10.100 32.466 1.00 54.53 100 TRP A CA 1
ATOM 774 C C . TRP A 1 100 ? 5.049 -8.745 32.279 1.00 54.53 100 TRP A C 1
ATOM 776 O O . TRP A 1 100 ? 5.588 -8.477 31.205 1.00 54.53 100 TRP A O 1
ATOM 786 N N . LYS A 1 101 ? 5.006 -7.883 33.301 1.00 63.69 101 LYS A N 1
ATOM 787 C CA . LYS A 1 101 ? 5.625 -6.555 33.260 1.00 63.69 101 LYS A CA 1
ATOM 788 C C . LYS A 1 101 ? 6.464 -6.325 34.511 1.00 63.69 101 LYS A C 1
ATOM 790 O O . LYS A 1 101 ? 5.956 -6.440 35.618 1.00 63.69 101 LYS A O 1
ATOM 795 N N . ASP A 1 102 ? 7.752 -6.039 34.321 1.00 56.72 102 ASP A N 1
ATOM 796 C CA . ASP A 1 102 ? 8.681 -5.582 35.365 1.00 56.72 102 ASP A CA 1
ATOM 797 C C . ASP A 1 102 ? 8.609 -6.373 36.687 1.00 56.72 102 ASP A C 1
ATOM 799 O O . ASP A 1 102 ? 8.631 -5.793 37.766 1.00 56.72 102 ASP A O 1
ATOM 803 N N . THR A 1 103 ? 8.558 -7.711 36.594 1.00 70.06 103 THR A N 1
ATOM 804 C CA . THR A 1 103 ? 8.445 -8.715 37.684 1.00 70.06 103 THR A CA 1
ATOM 805 C C . THR A 1 103 ? 7.048 -9.019 38.234 1.00 70.06 103 THR A C 1
ATOM 807 O O . THR A 1 103 ? 6.899 -10.031 38.919 1.00 70.06 103 THR A O 1
ATOM 810 N N . GLU A 1 104 ? 6.012 -8.276 37.849 1.00 62.38 104 GLU A N 1
ATOM 811 C CA . GLU A 1 104 ? 4.626 -8.549 38.243 1.00 62.38 104 GLU A CA 1
ATOM 812 C C . GLU A 1 104 ? 3.822 -9.195 37.105 1.00 62.38 104 GLU A C 1
ATOM 814 O O . GLU A 1 104 ? 3.984 -8.884 35.920 1.00 62.38 104 GLU A 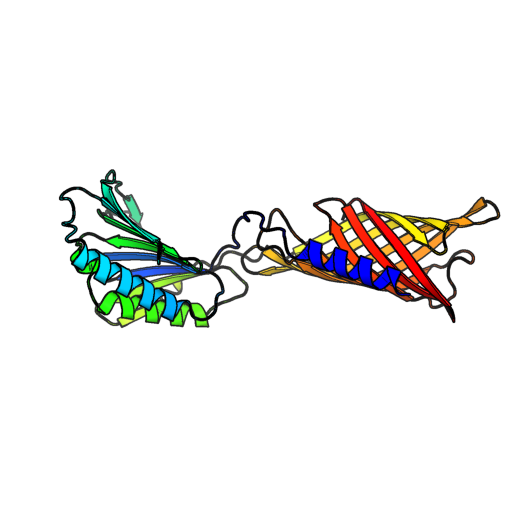O 1
ATOM 819 N N . ILE A 1 105 ? 2.948 -10.135 37.473 1.00 64.75 105 ILE A N 1
ATOM 820 C CA . ILE A 1 105 ? 1.961 -10.709 36.560 1.00 64.75 105 ILE A CA 1
ATOM 821 C C . ILE A 1 105 ? 0.707 -9.845 36.656 1.00 64.75 105 ILE A C 1
ATOM 823 O O . ILE A 1 105 ? -0.030 -9.922 37.638 1.00 64.75 105 ILE A O 1
ATOM 827 N N . ILE A 1 106 ? 0.458 -9.038 35.628 1.00 70.25 106 ILE A N 1
ATOM 828 C CA . ILE A 1 106 ? -0.775 -8.267 35.503 1.00 70.25 106 ILE A CA 1
ATOM 829 C C . ILE A 1 106 ? -1.728 -9.093 34.643 1.00 70.25 106 ILE A C 1
ATOM 831 O O . ILE A 1 106 ? -1.509 -9.301 33.447 1.00 70.25 106 ILE A O 1
ATOM 835 N N . ILE A 1 107 ? -2.789 -9.598 35.269 1.00 62.78 107 ILE A N 1
ATOM 836 C CA . ILE A 1 107 ? -3.841 -10.324 34.564 1.00 62.78 107 ILE A CA 1
ATOM 837 C C . ILE A 1 107 ? -4.872 -9.295 34.099 1.00 62.78 107 ILE A C 1
ATOM 839 O O . ILE A 1 107 ? -5.727 -8.862 34.869 1.00 62.78 107 ILE A O 1
ATOM 843 N N . HIS A 1 108 ? -4.793 -8.899 32.830 1.00 66.31 108 HIS A N 1
ATOM 844 C CA . HIS A 1 108 ? -5.851 -8.112 32.204 1.00 66.31 108 HIS A CA 1
ATOM 845 C C . HIS A 1 108 ? -6.942 -9.063 31.712 1.00 66.31 108 HIS A C 1
ATOM 847 O O . HIS A 1 108 ? -6.799 -9.728 30.683 1.00 66.31 108 HIS A O 1
ATOM 853 N N . GLN A 1 109 ? -8.041 -9.145 32.464 1.00 71.75 109 GLN A N 1
ATOM 854 C CA . GLN A 1 109 ? -9.219 -9.908 32.061 1.00 71.75 109 GLN A CA 1
ATOM 855 C C . GLN A 1 109 ? -10.261 -8.958 31.476 1.00 71.75 109 GLN A C 1
ATOM 857 O O . GLN A 1 109 ? -10.939 -8.239 32.207 1.00 71.75 109 GLN A O 1
ATO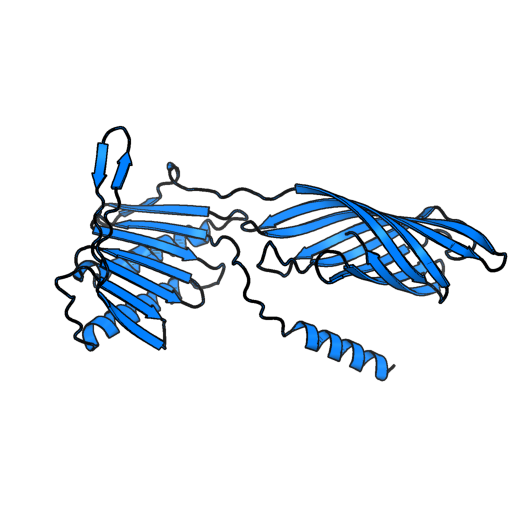M 862 N N . PHE A 1 110 ? -10.366 -8.959 30.147 1.00 82.56 110 PHE A N 1
ATOM 863 C CA . PHE A 1 110 ? -11.557 -8.492 29.448 1.00 82.56 110 PHE A CA 1
ATOM 864 C C . PHE A 1 110 ? -12.381 -9.709 29.051 1.00 82.56 110 PHE A C 1
ATOM 866 O O . PHE A 1 110 ? -11.956 -10.508 28.209 1.00 82.56 110 PHE A O 1
ATOM 873 N N . ASN A 1 111 ? -13.545 -9.861 29.674 1.00 87.31 111 ASN A N 1
ATOM 874 C CA . ASN A 1 111 ? -14.407 -11.018 29.457 1.00 87.31 111 ASN A CA 1
ATOM 875 C C . ASN A 1 111 ? -15.139 -10.944 28.113 1.00 87.31 111 ASN A C 1
ATOM 877 O O . ASN A 1 111 ? -15.397 -11.976 27.498 1.00 87.31 111 ASN A O 1
ATOM 881 N N . ASN A 1 112 ? -15.423 -9.735 27.628 1.00 93.06 112 ASN A N 1
ATOM 882 C CA . ASN A 1 112 ? -16.275 -9.518 26.467 1.00 93.06 112 ASN A CA 1
ATOM 883 C C . ASN A 1 112 ? -15.526 -8.804 25.344 1.00 93.06 112 ASN A C 1
ATOM 885 O O . ASN A 1 112 ? -14.545 -8.084 25.563 1.00 93.06 112 ASN A O 1
ATOM 889 N N . ARG A 1 113 ? -15.977 -9.042 24.111 1.00 95.12 113 ARG A N 1
ATOM 890 C CA . ARG A 1 113 ? -15.387 -8.459 22.902 1.00 95.12 113 ARG A CA 1
ATOM 891 C C . ARG A 1 113 ? -16.469 -7.976 21.951 1.00 95.12 113 ARG A C 1
ATOM 893 O O . ARG A 1 113 ? -17.495 -8.628 21.806 1.00 95.12 113 ARG A O 1
ATOM 900 N N . CYS A 1 114 ? -16.211 -6.879 21.260 1.00 96.12 114 CYS A N 1
ATOM 901 C CA . CYS A 1 114 ? -17.001 -6.412 20.132 1.00 96.12 114 CYS A CA 1
ATOM 902 C C . CYS A 1 114 ? -16.071 -6.192 18.939 1.00 96.12 114 CYS A C 1
ATOM 904 O O . CYS A 1 114 ? -15.085 -5.467 19.056 1.00 96.12 114 CYS A O 1
ATOM 906 N N . THR A 1 115 ? -16.359 -6.827 17.805 1.00 96.69 115 THR A N 1
ATOM 907 C CA . THR A 1 115 ? -15.638 -6.618 16.548 1.00 96.69 115 THR A CA 1
ATOM 908 C C . THR A 1 115 ? -16.520 -5.892 15.546 1.00 96.69 115 THR A C 1
ATOM 910 O O . THR A 1 115 ? -17.647 -6.313 15.295 1.00 96.69 115 THR A O 1
ATOM 913 N N . ILE A 1 116 ? -15.998 -4.819 14.957 1.00 96.62 116 ILE A N 1
ATOM 914 C CA . ILE A 1 116 ? -16.656 -4.059 13.892 1.00 96.62 116 ILE A CA 1
ATOM 915 C C . ILE A 1 116 ? -15.837 -4.226 12.617 1.00 96.62 116 ILE A C 1
ATOM 917 O O . ILE A 1 116 ? -14.669 -3.831 12.576 1.00 96.62 116 ILE A O 1
ATOM 921 N N . HIS A 1 117 ? -16.448 -4.821 11.595 1.00 94.19 117 HIS A N 1
ATOM 922 C CA . HIS A 1 117 ? -15.834 -5.065 10.292 1.00 94.19 117 HIS A CA 1
ATOM 923 C C . HIS A 1 117 ? -16.405 -4.081 9.269 1.00 94.19 117 HIS A C 1
ATOM 925 O O . HIS A 1 117 ? -17.360 -4.398 8.564 1.00 94.19 117 HIS A O 1
ATOM 931 N N . ALA A 1 118 ? -15.830 -2.882 9.201 1.00 93.19 118 ALA A N 1
ATOM 932 C CA . ALA A 1 118 ? -16.210 -1.877 8.218 1.00 93.19 118 ALA A CA 1
ATOM 933 C C . ALA A 1 118 ? -15.341 -1.988 6.955 1.00 93.19 118 ALA A C 1
ATOM 935 O O . ALA A 1 118 ? -14.249 -2.557 6.965 1.00 93.19 118 ALA A O 1
ATOM 936 N N . ALA A 1 119 ? -15.787 -1.381 5.854 1.00 89.19 119 ALA A N 1
ATOM 937 C CA . ALA A 1 119 ? -15.016 -1.370 4.608 1.00 89.19 119 ALA A CA 1
ATOM 938 C C . ALA A 1 119 ? -13.673 -0.618 4.729 1.00 89.19 119 ALA A C 1
ATOM 940 O O . ALA A 1 119 ? -12.734 -0.915 3.996 1.00 89.19 119 ALA A O 1
ATOM 941 N N . SER A 1 120 ? -13.589 0.365 5.634 1.00 89.38 120 SER A N 1
ATOM 942 C CA . SER A 1 120 ? -12.423 1.253 5.792 1.00 89.38 120 SER A CA 1
ATOM 943 C C . SER A 1 120 ? -11.621 1.030 7.077 1.00 89.38 120 SER A C 1
ATOM 945 O O . SER A 1 120 ? -10.559 1.632 7.239 1.00 89.38 120 SER A O 1
ATOM 947 N N . TYR A 1 121 ? -12.096 0.182 7.992 1.00 92.62 121 TYR A N 1
ATOM 948 C CA . TYR A 1 121 ? -11.393 -0.107 9.238 1.00 92.62 121 TYR A CA 1
ATOM 949 C C . TYR A 1 121 ? -11.844 -1.430 9.864 1.00 92.62 121 TYR A C 1
ATOM 951 O O . TYR A 1 121 ? -12.949 -1.920 9.628 1.00 92.62 121 TYR A O 1
ATOM 959 N N . LEU A 1 122 ? -10.989 -1.971 10.729 1.00 93.94 122 LEU A N 1
ATOM 960 C CA . LEU A 1 122 ? -11.328 -3.066 11.632 1.00 93.94 122 LEU A CA 1
ATOM 961 C C . LEU A 1 122 ? -11.164 -2.577 13.067 1.00 93.94 122 LEU A C 1
ATOM 963 O O . LEU A 1 122 ? -10.079 -2.136 13.438 1.00 93.94 122 LEU A O 1
ATOM 967 N N . MET A 1 123 ? -12.219 -2.677 13.871 1.00 96.38 123 MET A N 1
ATOM 968 C CA . MET A 1 123 ? -12.182 -2.303 15.284 1.00 96.38 123 MET A CA 1
ATOM 969 C C . MET A 1 123 ? -12.443 -3.520 16.165 1.00 96.38 123 MET A C 1
ATOM 971 O O . MET A 1 123 ? -13.385 -4.273 15.932 1.00 96.38 123 MET A O 1
ATOM 975 N N . LEU A 1 124 ? -11.631 -3.688 17.202 1.00 96.31 124 LEU A N 1
ATOM 976 C CA . LEU A 1 124 ? -11.829 -4.641 18.283 1.00 96.31 124 LEU A CA 1
ATOM 977 C C . LEU A 1 124 ? -11.912 -3.867 19.597 1.00 96.31 124 LEU A C 1
ATOM 979 O O . LEU A 1 124 ? -10.933 -3.268 20.022 1.00 96.31 124 LEU A O 1
ATOM 983 N N . ILE A 1 125 ? -13.064 -3.931 20.251 1.00 96.81 125 ILE A N 1
ATOM 984 C CA . ILE A 1 125 ? -13.307 -3.373 21.580 1.00 96.81 125 ILE A CA 1
ATOM 985 C C . ILE A 1 125 ? -13.340 -4.535 22.569 1.00 96.81 125 ILE A C 1
ATOM 987 O O . ILE A 1 125 ? -14.060 -5.511 22.367 1.00 96.81 125 ILE A O 1
ATOM 991 N N . ARG A 1 126 ? -12.574 -4.447 23.645 1.00 95.06 126 ARG A N 1
ATOM 992 C CA . ARG A 1 126 ? -12.558 -5.395 24.756 1.00 95.06 126 ARG A CA 1
ATOM 993 C C . ARG A 1 126 ? -13.072 -4.689 25.999 1.00 95.06 126 ARG A C 1
ATOM 995 O O . ARG A 1 126 ? -12.668 -3.564 26.277 1.00 95.06 126 ARG A O 1
ATOM 1002 N N . PHE A 1 127 ? -13.981 -5.337 26.716 1.00 94.94 127 PHE A N 1
ATOM 1003 C CA . PHE A 1 127 ? -14.689 -4.731 27.840 1.00 94.94 127 PHE A CA 1
ATOM 1004 C C . PHE A 1 127 ? -15.157 -5.784 28.845 1.00 94.94 127 PHE A C 1
ATOM 1006 O O . PHE A 1 127 ? -15.210 -6.976 28.537 1.00 94.94 127 PHE A O 1
ATOM 1013 N N . ASN A 1 128 ? -15.505 -5.335 30.052 1.00 91.25 128 ASN A N 1
ATOM 1014 C CA . ASN A 1 128 ? -16.100 -6.183 31.089 1.00 91.25 128 ASN A CA 1
ATOM 1015 C C . ASN A 1 128 ? -17.597 -5.922 31.240 1.00 91.25 128 ASN A C 1
ATOM 1017 O O . ASN A 1 128 ? -18.386 -6.853 31.119 1.00 91.25 128 ASN A O 1
ATOM 1021 N N . GLU A 1 129 ? -17.989 -4.660 31.394 1.00 93.62 129 GLU A N 1
ATOM 1022 C CA . GLU A 1 129 ? -19.388 -4.271 31.566 1.00 93.62 129 GLU A CA 1
ATOM 1023 C C . GLU A 1 129 ? -20.004 -3.833 30.237 1.00 93.62 129 GLU A C 1
ATOM 1025 O O . GLU A 1 129 ? -19.431 -3.007 29.525 1.00 93.62 129 GLU A O 1
ATOM 1030 N N . PHE A 1 130 ? -21.189 -4.353 29.907 1.00 93.88 130 PHE A N 1
ATOM 1031 C CA . PHE A 1 130 ? -21.907 -3.987 28.679 1.00 93.88 130 PHE A CA 1
ATOM 1032 C C . PHE A 1 130 ? -22.218 -2.485 28.608 1.00 93.88 130 PHE A C 1
ATOM 1034 O O . PHE A 1 130 ? -22.153 -1.890 27.536 1.00 93.88 130 PHE A O 1
ATOM 1041 N N . SER A 1 131 ? -22.450 -1.845 29.759 1.00 94.62 131 SER A N 1
ATOM 1042 C CA . SER A 1 131 ? -22.653 -0.396 29.859 1.00 94.62 131 SER A CA 1
ATOM 1043 C C . SER A 1 131 ? -21.490 0.422 29.298 1.00 94.62 131 SER A C 1
ATOM 1045 O O . SER A 1 131 ? -21.713 1.529 28.828 1.00 94.62 131 SER A O 1
ATOM 1047 N N . ASN A 1 132 ? -20.264 -0.112 29.303 1.00 94.50 132 ASN A N 1
ATOM 1048 C CA . ASN A 1 132 ? -19.100 0.592 28.764 1.00 94.50 132 ASN A CA 1
ATOM 1049 C C . ASN A 1 132 ? -19.176 0.732 27.237 1.00 94.50 132 ASN A C 1
ATOM 1051 O O . ASN A 1 132 ? -18.695 1.717 26.689 1.00 94.50 132 ASN A O 1
ATOM 1055 N N . LEU A 1 133 ? -19.776 -0.246 26.549 1.00 94.25 133 LEU A N 1
ATOM 1056 C CA . LEU A 1 133 ? -20.001 -0.191 25.101 1.00 94.25 133 LEU A CA 1
ATOM 1057 C C . LEU A 1 133 ? -21.130 0.791 24.740 1.00 94.25 133 LEU A C 1
ATOM 1059 O O . LEU A 1 133 ? -21.120 1.381 23.661 1.00 94.25 133 LEU A O 1
ATOM 1063 N N . MET A 1 134 ? -22.075 0.977 25.662 1.00 95.50 134 MET A N 1
ATOM 1064 C CA . MET A 1 134 ? -23.242 1.851 25.519 1.00 95.50 134 MET A CA 1
ATOM 1065 C C . MET A 1 134 ? -22.993 3.296 25.985 1.00 95.50 134 MET A C 1
ATOM 1067 O O . MET A 1 134 ? -23.915 4.101 25.972 1.00 95.50 134 MET A O 1
ATOM 1071 N N . ASP A 1 135 ? -21.779 3.646 26.419 1.00 94.81 135 ASP A N 1
ATOM 1072 C CA . ASP A 1 135 ? -21.461 5.007 26.869 1.00 94.81 135 ASP A CA 1
ATOM 1073 C C . ASP A 1 135 ? -21.370 5.975 25.676 1.00 94.81 135 ASP A C 1
ATOM 1075 O O . ASP A 1 135 ? -20.531 5.807 24.788 1.00 94.81 135 ASP A O 1
ATOM 1079 N N . ASP A 1 136 ? -22.177 7.038 25.677 1.00 89.44 136 ASP A N 1
ATOM 1080 C CA . ASP A 1 136 ? -22.136 8.111 24.671 1.00 89.44 136 ASP A CA 1
ATOM 1081 C C . ASP A 1 136 ? -20.747 8.770 24.564 1.00 89.44 136 ASP A C 1
ATOM 1083 O O . ASP A 1 136 ? -20.322 9.221 23.492 1.00 89.44 136 ASP A O 1
ATOM 1087 N N . ASN A 1 137 ? -19.990 8.813 25.667 1.00 94.44 137 ASN A N 1
ATOM 1088 C CA . ASN A 1 137 ? -18.645 9.382 25.668 1.00 94.44 137 ASN A CA 1
ATOM 1089 C C . ASN A 1 137 ? -17.646 8.513 24.901 1.00 94.44 137 ASN A C 1
ATOM 1091 O O . ASN A 1 137 ? -16.648 9.046 24.412 1.00 94.44 137 ASN A O 1
ATOM 1095 N N . LEU A 1 138 ? -17.897 7.205 24.760 1.00 95.69 138 LEU A N 1
ATOM 1096 C CA . LEU A 1 138 ? -17.019 6.287 24.033 1.00 95.69 138 LEU A CA 1
ATOM 1097 C C . LEU A 1 138 ? -16.810 6.756 22.592 1.00 95.69 138 LE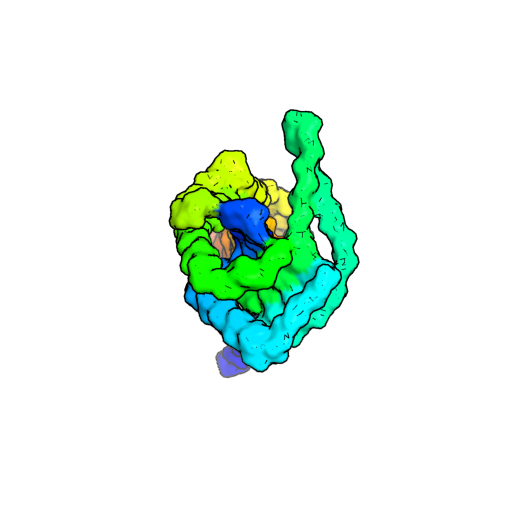U A C 1
ATOM 1099 O O . LEU A 1 138 ? -15.677 6.826 22.114 1.00 95.69 138 LEU A O 1
ATOM 1103 N N . ILE A 1 139 ? -17.900 7.134 21.924 1.00 96.69 139 ILE A N 1
ATOM 1104 C CA . ILE A 1 139 ? -17.886 7.583 20.531 1.00 96.69 139 ILE A CA 1
ATOM 1105 C C . ILE A 1 139 ? -17.021 8.831 20.385 1.00 96.69 139 ILE A C 1
ATOM 1107 O O . ILE A 1 139 ? -16.151 8.889 19.516 1.00 96.69 139 ILE A O 1
ATOM 1111 N N . THR A 1 140 ? -17.215 9.806 21.274 1.00 95.88 140 THR A N 1
ATOM 1112 C CA . THR A 1 140 ? -16.444 11.056 21.266 1.00 95.88 140 THR A CA 1
ATOM 1113 C C . THR A 1 140 ? -14.957 10.784 21.508 1.00 95.88 140 THR A C 1
ATOM 1115 O O . THR A 1 140 ? -14.116 11.263 20.748 1.00 95.88 140 THR A O 1
ATOM 1118 N N . LYS A 1 141 ? -14.627 9.935 22.493 1.00 96.75 141 LYS A N 1
ATOM 1119 C CA . LYS A 1 141 ? -13.246 9.539 22.813 1.00 96.75 141 LYS A CA 1
ATOM 1120 C C . LYS A 1 141 ? -12.546 8.879 21.617 1.00 96.75 141 LYS A C 1
ATOM 1122 O O . LYS A 1 141 ? -11.440 9.276 21.258 1.00 96.75 141 LYS A O 1
ATOM 1127 N N . ILE A 1 142 ? -13.190 7.909 20.961 1.00 96.62 142 ILE A N 1
ATOM 1128 C CA . ILE A 1 142 ? -12.624 7.232 19.780 1.00 96.62 142 ILE A CA 1
ATOM 1129 C C . ILE A 1 142 ? -12.460 8.219 18.621 1.00 96.62 142 ILE A C 1
ATOM 1131 O O . ILE A 1 142 ? -11.423 8.226 17.955 1.00 96.62 142 ILE A O 1
ATOM 1135 N N . LYS A 1 143 ? -13.462 9.072 18.386 1.00 95.56 143 LYS A N 1
ATOM 1136 C CA . LYS A 1 143 ? -13.451 10.066 17.308 1.00 95.56 143 LYS A CA 1
ATOM 1137 C C . LYS A 1 143 ? -12.260 11.017 17.423 1.00 95.56 143 LYS A C 1
ATOM 1139 O O . LYS A 1 143 ? -11.579 11.251 16.421 1.00 95.56 143 LYS A O 1
ATOM 1144 N N . ASP A 1 144 ? -12.002 11.529 18.624 1.00 95.31 144 ASP A N 1
ATOM 1145 C CA . ASP A 1 144 ? -10.895 12.448 18.893 1.00 95.31 144 ASP A CA 1
ATOM 1146 C C . ASP A 1 144 ? -9.538 11.779 18.670 1.00 95.31 144 ASP A C 1
ATOM 1148 O O . ASP A 1 144 ? -8.680 12.344 17.986 1.00 95.31 144 ASP A O 1
ATOM 1152 N N . VAL A 1 145 ? -9.375 10.540 19.146 1.00 96.44 145 VAL A N 1
ATOM 1153 C CA . VAL A 1 145 ? -8.149 9.768 18.915 1.00 96.44 145 VAL A CA 1
ATOM 1154 C C . VAL A 1 145 ? -7.924 9.520 17.424 1.00 96.44 145 VAL A C 1
ATOM 1156 O O . VAL A 1 145 ? -6.830 9.756 16.917 1.00 96.44 145 VAL A O 1
ATOM 1159 N N . VAL A 1 146 ? -8.948 9.077 16.689 1.00 94.88 146 VAL A N 1
ATOM 1160 C CA . VAL A 1 146 ? -8.834 8.807 15.245 1.00 94.88 146 VAL A CA 1
ATOM 1161 C C . VAL A 1 146 ? -8.486 10.074 14.474 1.00 94.88 146 VAL A C 1
ATOM 1163 O O . VAL A 1 146 ? -7.699 10.030 13.529 1.00 94.88 146 VAL A O 1
ATOM 1166 N N . LYS A 1 147 ? -9.046 11.221 14.869 1.00 93.81 147 LYS A N 1
ATOM 1167 C CA . LYS A 1 147 ? -8.719 12.514 14.266 1.00 93.81 147 LYS A CA 1
ATOM 1168 C C . LYS A 1 147 ? -7.255 12.890 14.505 1.00 93.81 147 LYS A C 1
ATOM 1170 O O . LYS A 1 147 ? -6.595 13.330 13.566 1.00 93.81 147 LYS A O 1
ATOM 1175 N N . ASP A 1 148 ? -6.750 12.709 15.722 1.00 94.25 148 ASP A N 1
ATOM 1176 C CA . ASP A 1 148 ? -5.348 12.979 16.053 1.00 94.25 148 ASP A CA 1
ATOM 1177 C C . ASP A 1 148 ? -4.388 12.023 15.323 1.00 94.25 148 ASP A C 1
ATOM 1179 O O . ASP A 1 148 ? -3.462 12.479 14.650 1.00 94.25 148 ASP A O 1
ATOM 1183 N N . ALA A 1 149 ? -4.666 10.716 15.346 1.00 92.50 149 ALA A N 1
ATOM 1184 C CA . ALA A 1 149 ? -3.885 9.704 14.634 1.00 92.50 149 ALA A CA 1
ATOM 1185 C C . ALA A 1 149 ? -3.853 9.964 13.116 1.00 92.50 149 ALA A C 1
ATOM 1187 O O . ALA A 1 149 ? -2.798 9.884 12.486 1.00 92.50 149 ALA A O 1
ATOM 1188 N N . ASN A 1 150 ? -4.983 10.371 12.523 1.00 89.31 150 ASN A N 1
ATOM 1189 C CA . ASN A 1 150 ? -5.046 10.728 11.104 1.00 89.31 150 ASN A CA 1
ATOM 1190 C C . ASN A 1 150 ? -4.168 11.936 10.746 1.00 89.31 150 ASN A C 1
ATOM 1192 O O . ASN A 1 150 ? -3.588 11.967 9.661 1.00 89.31 150 ASN A O 1
ATOM 1196 N N . ASN A 1 151 ? -4.018 12.907 11.651 1.00 89.12 151 ASN A N 1
ATOM 1197 C CA . ASN A 1 151 ? -3.134 14.057 11.436 1.00 89.12 151 ASN A CA 1
ATOM 1198 C C . ASN A 1 151 ? -1.645 13.691 11.532 1.00 89.12 151 ASN A C 1
ATOM 1200 O O . ASN A 1 151 ? -0.799 14.432 11.032 1.00 89.12 151 ASN A O 1
ATOM 1204 N N . LYS A 1 152 ? -1.325 12.555 12.159 1.00 87.94 152 LYS A N 1
ATOM 1205 C CA . LYS A 1 152 ? 0.040 12.044 12.337 1.00 87.94 152 LYS A CA 1
ATOM 1206 C C . LYS A 1 152 ? 0.459 11.046 11.254 1.00 87.94 152 LYS A C 1
ATOM 1208 O O . LYS A 1 152 ? 1.595 10.574 11.289 1.00 87.94 152 LYS A O 1
ATOM 1213 N N . GLN A 1 153 ? -0.416 10.755 10.282 1.00 81.50 153 GLN A N 1
ATOM 1214 C CA . GLN A 1 153 ? -0.165 9.758 9.241 1.00 81.50 153 GLN A CA 1
ATOM 1215 C C . GLN A 1 153 ? 1.149 10.003 8.501 1.00 81.50 153 GLN A C 1
ATOM 1217 O O . GLN A 1 153 ? 1.403 11.064 7.925 1.00 81.50 153 GLN A O 1
ATOM 1222 N N . GLY A 1 154 ? 1.968 8.957 8.479 1.00 83.31 154 GLY A N 1
ATOM 1223 C CA . GLY A 1 154 ? 3.281 8.971 7.870 1.00 83.31 154 GLY A CA 1
ATOM 1224 C C . GLY A 1 154 ? 3.403 8.057 6.659 1.00 83.31 154 GLY A C 1
ATOM 1225 O O . GLY A 1 154 ? 2.460 7.453 6.140 1.00 83.31 154 GLY A O 1
ATOM 1226 N N . ARG A 1 155 ? 4.646 7.953 6.192 1.00 82.12 155 ARG A N 1
ATOM 1227 C CA . ARG A 1 155 ? 5.039 6.956 5.196 1.00 82.12 155 ARG A CA 1
ATOM 1228 C C . ARG A 1 155 ? 5.206 5.567 5.811 1.00 82.12 155 ARG A C 1
ATOM 1230 O O . ARG A 1 155 ? 5.007 4.581 5.111 1.00 82.12 155 ARG A O 1
ATOM 1237 N N . MET A 1 156 ? 5.612 5.499 7.073 1.00 85.56 156 MET A N 1
ATOM 1238 C CA . MET A 1 156 ? 5.745 4.255 7.830 1.00 85.56 156 MET A CA 1
ATOM 1239 C C . MET A 1 156 ? 4.387 3.859 8.400 1.00 85.56 156 MET A C 1
ATOM 1241 O O . MET A 1 156 ? 3.564 4.737 8.645 1.00 85.56 156 MET A O 1
ATOM 1245 N N . ALA A 1 157 ? 4.170 2.557 8.572 1.00 86.50 157 ALA A N 1
ATOM 1246 C CA . ALA A 1 157 ? 3.033 2.088 9.350 1.00 86.50 157 ALA A CA 1
ATOM 1247 C C . ALA A 1 157 ? 3.339 2.336 10.827 1.00 86.50 157 ALA A C 1
ATOM 1249 O O . ALA A 1 157 ? 4.458 2.056 11.272 1.00 86.50 157 ALA A O 1
ATOM 1250 N N . ALA A 1 158 ? 2.378 2.880 11.557 1.00 90.44 158 ALA A N 1
ATOM 1251 C CA . ALA A 1 158 ? 2.550 3.201 12.965 1.00 90.44 158 ALA A CA 1
ATOM 1252 C C . ALA A 1 158 ? 1.395 2.657 13.804 1.00 90.44 158 ALA A C 1
ATOM 1254 O O . ALA A 1 158 ? 0.246 2.678 13.368 1.00 90.44 158 ALA A O 1
ATOM 1255 N N . THR A 1 159 ? 1.712 2.213 15.017 1.00 92.62 159 THR A N 1
ATOM 1256 C CA . THR A 1 159 ? 0.739 1.959 16.077 1.00 92.62 159 THR A CA 1
ATOM 1257 C C . THR A 1 159 ? 0.813 3.103 17.073 1.00 92.62 159 THR A C 1
ATOM 1259 O O . THR A 1 159 ? 1.828 3.257 17.749 1.00 92.62 159 THR A O 1
ATOM 1262 N N . TYR A 1 160 ? -0.255 3.891 17.162 1.00 95.06 160 TYR A N 1
ATOM 1263 C CA . TYR A 1 160 ? -0.358 5.002 18.104 1.00 95.06 160 TYR A CA 1
ATOM 1264 C C . TYR A 1 160 ? -1.097 4.572 19.372 1.00 95.06 160 TYR A C 1
ATOM 1266 O O . TYR A 1 160 ? -2.186 4.000 19.289 1.00 95.06 160 TYR A O 1
ATOM 1274 N N . ASN A 1 161 ? -0.532 4.863 20.542 1.00 96.38 161 ASN A N 1
ATOM 1275 C CA . ASN A 1 161 ? -1.074 4.428 21.828 1.00 96.38 161 ASN A CA 1
ATOM 1276 C C . ASN A 1 161 ? -1.673 5.595 22.606 1.00 96.38 161 ASN A C 1
ATOM 1278 O O . ASN A 1 161 ? -0.981 6.544 22.958 1.00 96.38 161 ASN A O 1
ATOM 1282 N N . TYR A 1 162 ? -2.949 5.503 22.948 1.00 97.19 162 TYR A N 1
ATOM 1283 C CA . TYR A 1 162 ? -3.667 6.523 23.698 1.00 97.19 162 TYR A CA 1
ATOM 1284 C C . TYR A 1 162 ? -4.248 5.935 24.973 1.00 97.19 162 TYR A C 1
ATOM 1286 O O . TYR A 1 162 ? -4.689 4.787 25.010 1.00 97.19 162 TYR A O 1
ATOM 1294 N N . THR A 1 163 ? -4.299 6.750 26.018 1.00 97.12 163 THR A N 1
ATOM 1295 C CA . THR A 1 163 ? -5.062 6.448 27.223 1.00 97.12 163 THR A CA 1
ATOM 1296 C C . THR A 1 163 ? -5.983 7.609 27.565 1.00 97.12 163 THR A C 1
ATOM 1298 O O . THR A 1 163 ? -5.681 8.766 27.267 1.00 97.12 163 THR A O 1
ATOM 1301 N N . PHE A 1 164 ? -7.117 7.310 28.183 1.00 96.00 164 PHE A N 1
ATOM 1302 C CA . PHE A 1 164 ? -7.984 8.306 28.790 1.00 96.00 164 PHE A CA 1
ATOM 1303 C C . PHE A 1 164 ? -7.888 8.198 30.303 1.00 96.00 164 PHE A C 1
ATOM 1305 O O . PHE A 1 164 ? -8.228 7.167 30.881 1.00 96.00 164 PHE A O 1
ATOM 1312 N N . GLU A 1 165 ? -7.463 9.294 30.927 1.00 90.06 165 GLU A N 1
ATOM 1313 C CA . GLU A 1 165 ? -7.539 9.481 32.371 1.00 90.06 165 GLU A CA 1
ATOM 1314 C C . GLU A 1 165 ? -8.755 10.363 32.661 1.00 90.06 165 GLU A C 1
ATOM 1316 O O . GLU A 1 165 ? -8.730 11.583 32.440 1.00 90.06 165 GLU A O 1
ATOM 1321 N N . LYS A 1 166 ? -9.851 9.747 33.124 1.00 85.38 166 LYS A N 1
ATOM 1322 C CA . LYS A 1 166 ? -11.170 10.388 33.230 1.00 85.38 166 LYS A CA 1
ATOM 1323 C C . LYS A 1 166 ? -11.684 10.795 31.837 1.00 85.38 166 LYS A C 1
ATOM 1325 O O . LYS A 1 166 ? -12.204 9.971 31.088 1.00 85.38 166 LYS A O 1
ATOM 1330 N N . ASN A 1 167 ? -11.503 12.062 31.463 1.00 89.62 167 ASN A N 1
ATOM 1331 C CA . ASN A 1 167 ? -11.955 12.635 30.188 1.00 89.62 167 ASN A CA 1
ATOM 1332 C C . ASN A 1 167 ? -10.828 13.294 29.387 1.00 89.62 167 ASN A C 1
ATOM 1334 O O . ASN A 1 167 ? -11.084 13.865 28.332 1.00 89.62 167 ASN A O 1
ATOM 1338 N N . ASN A 1 168 ? -9.588 13.219 29.871 1.00 94.44 168 ASN A N 1
ATOM 1339 C CA . ASN A 1 168 ? -8.454 13.791 29.164 1.00 94.44 168 ASN A CA 1
ATOM 1340 C C . ASN A 1 168 ? -7.785 12.709 28.321 1.00 94.44 168 ASN A C 1
ATOM 1342 O O . ASN A 1 168 ? -7.353 11.687 28.854 1.00 94.44 168 ASN A O 1
ATOM 1346 N N . MET A 1 169 ? -7.701 12.953 27.015 1.00 96.69 169 MET A N 1
ATOM 1347 C CA . MET A 1 169 ? -6.928 12.130 26.091 1.00 96.69 169 MET A CA 1
ATOM 1348 C C . MET A 1 169 ? -5.433 12.373 26.325 1.00 96.69 169 MET A C 1
ATOM 1350 O O . MET A 1 169 ? -4.970 13.512 26.251 1.00 96.69 169 MET A O 1
ATOM 1354 N N . VAL A 1 170 ? -4.679 11.306 26.571 1.00 96.88 170 VAL A N 1
ATOM 1355 C CA . VAL A 1 170 ? -3.222 11.324 26.723 1.00 96.88 170 VAL A CA 1
ATOM 1356 C C . VAL A 1 170 ? -2.616 10.430 25.647 1.00 96.88 170 VAL A C 1
ATOM 1358 O O . VAL A 1 170 ? -2.900 9.235 25.587 1.00 96.88 170 VAL A O 1
ATOM 1361 N N . HIS A 1 171 ? -1.779 11.006 24.784 1.00 96.81 171 HIS A N 1
ATOM 1362 C CA . HIS A 1 171 ? -1.011 10.254 23.789 1.00 96.81 171 HIS A CA 1
ATOM 1363 C C . HIS A 1 171 ? 0.291 9.748 24.424 1.00 96.81 171 HIS A C 1
ATOM 1365 O O . HIS A 1 171 ? 1.078 10.528 24.958 1.00 96.81 171 HIS A O 1
ATOM 1371 N N . LEU A 1 172 ? 0.503 8.434 24.399 1.00 94.56 172 LEU A N 1
ATOM 1372 C CA . LEU A 1 172 ? 1.641 7.749 25.006 1.00 94.56 172 LEU A CA 1
ATOM 1373 C C . LEU A 1 172 ? 2.742 7.514 23.962 1.00 94.56 172 LEU A C 1
ATOM 1375 O O . LEU A 1 172 ? 3.063 6.374 23.648 1.00 94.56 172 LEU A O 1
ATOM 1379 N N . GLU A 1 173 ? 3.356 8.591 23.464 1.00 92.38 173 GLU A N 1
ATOM 1380 C CA . GLU A 1 173 ? 4.369 8.548 22.387 1.00 92.38 173 GLU A CA 1
ATOM 1381 C C . GLU A 1 173 ? 5.507 7.539 22.631 1.00 92.38 173 GLU A C 1
ATOM 1383 O O . GLU A 1 173 ? 6.020 6.929 21.699 1.00 92.38 173 GLU A O 1
ATOM 1388 N N . HIS A 1 174 ? 5.901 7.329 23.891 1.00 91.06 174 HIS A N 1
ATOM 1389 C CA . HIS A 1 174 ? 6.957 6.382 24.266 1.00 91.06 174 HIS A CA 1
ATOM 1390 C C . HIS A 1 174 ? 6.584 4.902 24.057 1.00 91.06 174 HIS A C 1
ATOM 1392 O O . HIS A 1 174 ? 7.464 4.047 24.137 1.00 91.06 174 HIS A O 1
ATOM 1398 N N . LEU A 1 175 ? 5.302 4.602 23.833 1.00 89.31 175 LEU A N 1
ATOM 1399 C CA . LEU A 1 175 ? 4.790 3.271 23.504 1.00 89.31 175 LEU A CA 1
ATOM 1400 C C . LEU A 1 175 ? 4.470 3.117 22.014 1.00 89.31 175 LEU A C 1
ATOM 1402 O O . LEU A 1 175 ? 4.131 2.014 21.593 1.00 89.31 175 LEU A O 1
ATOM 1406 N N . ASP A 1 176 ? 4.536 4.193 21.224 1.00 91.19 176 ASP A N 1
ATOM 1407 C CA . ASP A 1 176 ? 4.245 4.124 19.796 1.00 91.19 176 ASP A CA 1
ATOM 1408 C C . ASP A 1 176 ? 5.241 3.205 19.082 1.00 91.19 176 ASP A C 1
ATOM 1410 O O . ASP A 1 176 ? 6.460 3.301 19.252 1.00 91.19 176 ASP A O 1
ATOM 1414 N N . GLU A 1 177 ? 4.715 2.327 18.232 1.00 86.06 177 GLU A N 1
ATOM 1415 C CA . GLU A 1 177 ? 5.528 1.430 17.418 1.00 86.06 177 GLU A CA 1
ATOM 1416 C C . GLU A 1 177 ? 5.535 1.923 15.977 1.00 86.06 177 GLU A C 1
ATOM 1418 O O . GLU A 1 177 ? 4.495 2.000 15.327 1.00 86.06 177 GLU A O 1
ATOM 1423 N N . ILE A 1 178 ? 6.717 2.236 15.448 1.00 83.88 178 ILE A N 1
ATOM 1424 C CA . ILE A 1 178 ? 6.886 2.574 14.034 1.00 83.88 178 ILE A CA 1
ATOM 1425 C C . ILE A 1 178 ? 7.459 1.350 13.329 1.00 83.88 178 ILE A C 1
ATOM 1427 O O . ILE A 1 178 ? 8.629 1.000 13.506 1.00 83.88 178 ILE A O 1
ATOM 1431 N N . HIS A 1 179 ? 6.647 0.704 12.498 1.00 77.38 179 HIS A N 1
ATOM 1432 C CA . HIS A 1 179 ? 7.093 -0.433 11.709 1.00 77.38 179 HIS A CA 1
ATOM 1433 C C . HIS A 1 179 ? 7.909 0.054 10.502 1.00 77.38 179 HIS A C 1
ATOM 1435 O O . HIS A 1 179 ? 7.521 0.964 9.761 1.00 77.38 179 HIS A O 1
ATOM 1441 N N . GLY A 1 180 ? 9.104 -0.529 10.375 1.00 62.78 180 GLY A N 1
ATOM 1442 C CA . GLY A 1 180 ? 10.240 0.034 9.650 1.00 62.78 180 GLY A CA 1
ATOM 1443 C C . GLY A 1 180 ? 10.051 0.276 8.150 1.00 62.78 180 GLY A C 1
ATOM 1444 O O . GLY A 1 180 ? 9.188 -0.288 7.478 1.00 62.78 180 GLY A O 1
ATOM 1445 N N . GLN A 1 181 ? 10.930 1.131 7.620 1.00 64.31 181 GLN A N 1
ATOM 1446 C CA . GLN A 1 181 ? 11.059 1.404 6.190 1.00 64.31 181 GLN A CA 1
ATOM 1447 C C . GLN A 1 181 ? 11.656 0.191 5.478 1.00 64.31 181 GLN A C 1
ATOM 1449 O O . GLN A 1 181 ? 12.732 -0.275 5.841 1.00 64.31 181 GLN A O 1
ATOM 1454 N N . THR A 1 182 ? 11.003 -0.262 4.411 1.00 78.62 182 THR A N 1
ATOM 1455 C CA . THR A 1 182 ? 11.565 -1.251 3.477 1.00 78.62 182 THR A CA 1
ATOM 1456 C C . THR A 1 182 ? 12.285 -0.567 2.314 1.00 78.62 182 THR A C 1
ATOM 1458 O O . THR A 1 182 ? 12.383 -1.110 1.216 1.00 78.62 182 THR A O 1
ATOM 1461 N N . ASP A 1 183 ? 12.782 0.650 2.550 1.00 88.94 183 ASP A N 1
ATOM 1462 C CA . ASP A 1 183 ? 13.558 1.391 1.565 1.00 88.94 183 ASP A CA 1
ATOM 1463 C C . ASP A 1 183 ? 14.852 0.653 1.266 1.00 88.94 183 ASP A C 1
ATOM 1465 O O . ASP A 1 183 ? 15.550 0.194 2.171 1.00 88.94 183 ASP A O 1
ATOM 1469 N N . MET A 1 184 ? 15.182 0.537 -0.013 1.00 92.69 184 MET A N 1
ATOM 1470 C CA . MET A 1 184 ? 16.325 -0.262 -0.420 1.00 92.69 184 MET A CA 1
ATOM 1471 C C . MET A 1 184 ? 16.964 0.256 -1.700 1.00 92.69 184 MET A C 1
ATOM 1473 O O . MET A 1 184 ? 16.317 0.846 -2.567 1.00 92.69 184 MET A O 1
ATOM 1477 N N . ILE A 1 185 ? 18.257 -0.024 -1.823 1.00 94.62 185 ILE A N 1
ATOM 1478 C CA . ILE A 1 185 ? 18.983 0.063 -3.084 1.00 94.62 185 ILE A CA 1
ATOM 1479 C C . ILE A 1 185 ? 19.003 -1.344 -3.672 1.00 94.62 185 ILE A C 1
ATOM 1481 O O . ILE A 1 185 ? 19.420 -2.287 -3.003 1.00 94.62 185 ILE A O 1
ATOM 1485 N N . SER A 1 186 ? 18.551 -1.493 -4.912 1.00 94.19 186 SER A N 1
ATOM 1486 C CA . SER A 1 186 ? 18.492 -2.784 -5.597 1.00 94.19 186 SER A CA 1
ATOM 1487 C C . SER A 1 186 ? 19.381 -2.778 -6.835 1.00 94.19 186 SER A C 1
ATOM 1489 O O . SER A 1 186 ? 19.406 -1.805 -7.590 1.00 94.19 186 SER A O 1
ATOM 1491 N N . LEU A 1 187 ? 20.106 -3.878 -7.037 1.00 93.94 187 LEU A N 1
ATOM 1492 C CA . LEU A 1 187 ? 20.860 -4.166 -8.249 1.00 93.94 187 LEU A CA 1
ATOM 1493 C C . LEU A 1 187 ? 20.160 -5.310 -8.980 1.00 93.94 187 LEU A C 1
ATOM 1495 O O . LEU A 1 187 ? 20.043 -6.409 -8.445 1.00 93.94 187 LEU A O 1
ATOM 1499 N N . ASN A 1 188 ? 19.725 -5.050 -10.206 1.00 92.25 188 ASN A N 1
ATOM 1500 C CA . ASN A 1 188 ? 19.020 -6.012 -11.042 1.00 92.25 188 ASN A CA 1
ATOM 1501 C C . ASN A 1 188 ? 19.767 -6.212 -12.356 1.00 92.25 188 ASN A C 1
ATOM 1503 O O . ASN A 1 188 ? 20.386 -5.286 -12.888 1.00 92.25 188 ASN A O 1
ATOM 1507 N N . GLY A 1 189 ? 19.674 -7.415 -12.909 1.00 94.06 189 GLY A N 1
ATOM 1508 C CA . GLY A 1 189 ? 20.243 -7.733 -14.205 1.00 94.06 189 GLY A CA 1
ATOM 1509 C C . GLY A 1 189 ? 19.431 -8.809 -14.898 1.00 94.06 189 GLY A C 1
ATOM 1510 O O . GLY A 1 189 ? 18.949 -9.731 -14.252 1.00 94.06 189 GLY A O 1
ATOM 1511 N N . GLY A 1 190 ? 19.303 -8.696 -16.213 1.00 94.69 190 GLY A N 1
ATOM 1512 C CA . GLY A 1 190 ? 18.475 -9.611 -16.983 1.00 94.69 190 GLY A CA 1
ATOM 1513 C C . GLY A 1 190 ? 18.719 -9.506 -18.476 1.00 94.69 190 GLY A C 1
ATOM 1514 O O . GLY A 1 190 ? 19.596 -8.773 -18.942 1.00 94.69 190 GLY A O 1
ATOM 1515 N N . VAL A 1 191 ? 17.917 -10.241 -19.233 1.00 96.94 191 VAL A N 1
ATOM 1516 C CA . VAL A 1 191 ? 18.010 -10.328 -20.693 1.00 96.94 191 VAL A CA 1
ATOM 1517 C C . VAL A 1 191 ? 16.686 -9.938 -21.328 1.00 96.94 191 VAL A C 1
ATOM 1519 O O . VAL A 1 191 ? 15.633 -10.055 -20.707 1.00 96.94 191 VAL A O 1
ATOM 1522 N N . GLY A 1 192 ? 16.703 -9.480 -22.571 1.00 96.31 192 GLY A N 1
ATOM 1523 C CA . GLY A 1 192 ? 15.477 -9.161 -23.287 1.00 96.31 192 GLY A CA 1
ATOM 1524 C C . GLY A 1 192 ? 15.544 -9.492 -24.765 1.00 96.31 192 GLY A C 1
ATOM 1525 O O . GLY A 1 192 ? 16.611 -9.550 -25.373 1.00 96.31 192 GLY A O 1
ATOM 1526 N N . ALA A 1 193 ? 14.372 -9.728 -25.338 1.00 97.44 193 ALA A N 1
ATOM 1527 C CA . ALA A 1 193 ? 14.161 -9.844 -26.769 1.00 97.44 193 ALA A CA 1
ATOM 1528 C C . ALA A 1 193 ? 13.414 -8.599 -27.246 1.00 97.44 193 ALA A C 1
ATOM 1530 O O . ALA A 1 193 ? 12.392 -8.216 -26.677 1.00 97.44 193 ALA A O 1
ATOM 1531 N N . ASN A 1 194 ? 13.924 -7.966 -28.293 1.00 97.62 194 ASN A N 1
ATOM 1532 C CA . ASN A 1 194 ? 13.405 -6.723 -28.835 1.00 97.62 194 ASN A CA 1
ATOM 1533 C C . ASN A 1 194 ? 13.095 -6.901 -30.317 1.00 97.62 194 ASN A C 1
ATOM 1535 O O . ASN A 1 194 ? 13.821 -7.586 -31.037 1.00 97.62 194 ASN A O 1
ATOM 1539 N N . LEU A 1 195 ? 12.058 -6.219 -30.784 1.00 97.50 195 LEU A N 1
ATOM 1540 C CA . LEU A 1 195 ? 11.785 -6.030 -32.201 1.00 97.50 195 LEU A CA 1
ATOM 1541 C C . LEU A 1 195 ? 11.928 -4.544 -32.521 1.00 97.50 195 LEU A C 1
ATOM 1543 O O . LEU A 1 195 ? 11.134 -3.734 -32.046 1.00 97.50 195 LEU A O 1
ATOM 1547 N N . ILE A 1 196 ? 12.943 -4.181 -33.307 1.00 96.31 196 ILE A N 1
ATOM 1548 C CA . ILE A 1 196 ? 13.287 -2.786 -33.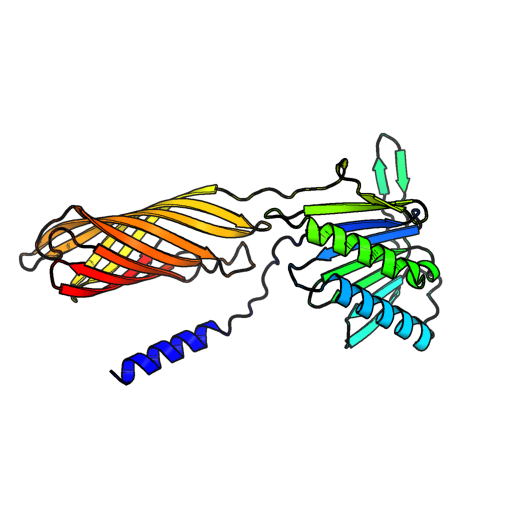621 1.00 96.31 196 ILE A CA 1
ATOM 1549 C C . ILE A 1 196 ? 13.456 -2.673 -35.133 1.00 96.31 196 ILE A C 1
ATOM 1551 O O . ILE A 1 196 ? 14.267 -3.390 -35.704 1.00 96.31 196 ILE A O 1
ATOM 1555 N N . LYS A 1 197 ? 12.685 -1.804 -35.806 1.00 93.12 197 LYS A N 1
ATOM 1556 C CA . LYS A 1 197 ? 12.674 -1.713 -37.287 1.00 93.12 197 LYS A CA 1
ATOM 1557 C C . LYS A 1 197 ? 12.482 -3.079 -37.979 1.00 93.12 197 LYS A C 1
ATOM 1559 O O . LYS A 1 197 ? 13.105 -3.355 -38.998 1.00 93.12 197 LYS A O 1
ATOM 1564 N N . ASN A 1 198 ? 11.630 -3.941 -37.417 1.00 90.31 198 ASN A N 1
ATOM 1565 C CA . ASN A 1 198 ? 11.419 -5.328 -37.862 1.00 90.31 198 ASN A CA 1
ATOM 1566 C C . ASN A 1 198 ? 12.661 -6.239 -37.777 1.00 90.31 198 ASN A C 1
ATOM 1568 O O . ASN A 1 198 ? 12.657 -7.320 -38.357 1.00 90.31 198 ASN A O 1
ATOM 1572 N N . GLN A 1 199 ? 13.707 -5.837 -37.050 1.00 93.19 199 GLN A N 1
ATOM 1573 C CA . GLN A 1 199 ? 14.880 -6.662 -36.778 1.00 93.19 199 GLN A CA 1
ATOM 1574 C C . GLN A 1 199 ? 14.817 -7.202 -35.341 1.00 93.19 199 GLN A C 1
ATOM 1576 O O . GLN A 1 199 ? 14.572 -6.420 -34.412 1.00 93.19 199 GLN A O 1
ATOM 1581 N N . PRO A 1 200 ? 15.011 -8.517 -35.134 1.00 94.75 200 PRO A N 1
ATOM 1582 C CA . PRO A 1 200 ? 15.132 -9.085 -33.801 1.00 94.75 200 PRO A CA 1
ATOM 1583 C C . PRO A 1 200 ? 16.475 -8.683 -33.180 1.00 94.75 200 PRO A C 1
ATOM 1585 O O . PRO A 1 200 ? 17.529 -8.798 -33.806 1.00 94.75 200 PRO A O 1
ATOM 1588 N N . VAL A 1 201 ? 16.433 -8.215 -31.937 1.00 96.88 201 VAL A N 1
ATOM 1589 C CA . VAL A 1 201 ? 17.596 -7.736 -31.184 1.00 96.88 201 VAL A CA 1
ATOM 1590 C C . VAL A 1 201 ? 17.538 -8.320 -29.779 1.00 96.88 201 VAL A C 1
ATOM 1592 O O . VAL A 1 201 ? 16.512 -8.230 -29.108 1.00 96.88 201 VAL A O 1
ATOM 1595 N N . ILE A 1 202 ? 18.634 -8.902 -29.310 1.00 97.19 202 ILE A N 1
ATOM 1596 C CA . ILE A 1 202 ? 18.737 -9.413 -27.939 1.00 97.19 202 ILE A CA 1
ATOM 1597 C C . ILE A 1 202 ? 19.429 -8.350 -27.096 1.00 97.19 202 ILE A C 1
ATOM 1599 O O . ILE A 1 202 ? 20.413 -7.771 -27.546 1.00 97.19 202 ILE A O 1
ATOM 1603 N N . ASP A 1 203 ? 18.951 -8.083 -25.887 1.00 96.44 203 ASP A N 1
ATOM 1604 C CA . ASP A 1 203 ? 19.627 -7.190 -24.952 1.00 96.44 203 ASP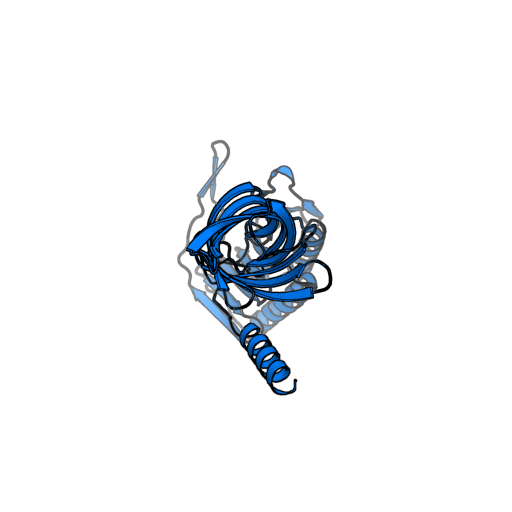 A CA 1
ATOM 1605 C C . ASP A 1 203 ? 20.059 -7.891 -23.666 1.00 96.44 203 ASP A C 1
ATOM 1607 O O . ASP A 1 203 ? 19.393 -8.806 -23.186 1.00 96.44 203 ASP A O 1
ATOM 1611 N N . ILE A 1 204 ? 21.176 -7.427 -23.111 1.00 97.50 204 ILE A N 1
ATOM 1612 C CA . ILE A 1 204 ? 21.570 -7.666 -21.722 1.00 97.50 204 ILE A CA 1
ATOM 1613 C C . ILE A 1 204 ? 21.437 -6.340 -20.990 1.00 97.50 204 ILE A C 1
ATOM 1615 O O . ILE A 1 204 ? 21.881 -5.300 -21.483 1.00 97.50 204 ILE A O 1
ATOM 1619 N N . SER A 1 205 ? 20.834 -6.381 -19.813 1.00 96.25 205 SER A N 1
ATOM 1620 C CA . SER A 1 205 ? 20.465 -5.203 -19.050 1.00 96.25 205 SER A CA 1
ATOM 1621 C C . SER A 1 205 ? 21.003 -5.276 -17.631 1.00 96.25 205 SER A C 1
ATOM 1623 O O . SER A 1 205 ? 20.917 -6.321 -16.995 1.00 96.25 205 SER A O 1
ATOM 1625 N N . ALA A 1 206 ? 21.507 -4.151 -17.134 1.00 97.06 206 ALA A N 1
ATOM 1626 C CA . ALA A 1 206 ? 21.890 -3.952 -15.741 1.00 97.06 206 ALA A CA 1
ATOM 1627 C C . ALA A 1 206 ? 21.215 -2.682 -15.215 1.00 97.06 206 ALA A C 1
ATOM 1629 O O . ALA A 1 206 ? 21.133 -1.686 -15.934 1.00 97.06 206 ALA A O 1
ATOM 1630 N N . MET A 1 207 ? 20.715 -2.711 -13.985 1.00 95.69 207 MET A N 1
ATOM 1631 C CA . MET A 1 207 ? 19.920 -1.630 -13.413 1.00 95.69 207 MET A CA 1
ATOM 1632 C C . MET A 1 207 ? 20.210 -1.460 -11.927 1.00 95.69 207 MET A C 1
ATOM 1634 O O . MET A 1 207 ? 20.216 -2.432 -11.179 1.00 95.69 207 MET A O 1
ATOM 1638 N N . VAL A 1 208 ? 20.379 -0.212 -11.502 1.00 97.56 208 VAL A N 1
ATOM 1639 C CA . VAL A 1 208 ? 20.420 0.187 -10.092 1.00 97.56 208 VAL A CA 1
ATOM 1640 C C . VAL A 1 208 ? 19.149 0.970 -9.794 1.00 97.56 208 VAL A C 1
ATOM 1642 O O . VAL A 1 208 ? 18.778 1.849 -10.568 1.00 97.56 208 VAL A O 1
ATOM 1645 N N . SER A 1 209 ? 18.457 0.630 -8.710 1.00 96.25 209 SER A N 1
ATOM 1646 C CA . SER A 1 209 ? 17.162 1.211 -8.334 1.00 96.25 209 SER A CA 1
ATOM 1647 C C . SER A 1 209 ? 17.186 1.718 -6.895 1.00 96.25 209 SER A C 1
ATOM 1649 O O . SER A 1 209 ? 17.697 1.034 -6.011 1.00 96.25 209 SER A O 1
ATOM 1651 N N . LEU A 1 210 ? 16.607 2.893 -6.666 1.00 96.69 210 LEU A N 1
ATOM 1652 C CA . LEU A 1 210 ? 16.256 3.425 -5.355 1.00 96.69 210 LEU A CA 1
ATOM 1653 C C . LEU A 1 210 ? 14.766 3.170 -5.138 1.00 96.69 210 LEU A C 1
ATOM 1655 O O . LEU A 1 210 ? 13.921 3.774 -5.803 1.00 96.69 210 LEU A O 1
ATOM 1659 N N . LEU A 1 211 ? 14.462 2.246 -4.235 1.00 94.31 211 LEU A N 1
ATOM 1660 C CA . LEU A 1 211 ? 13.116 1.777 -3.955 1.00 94.31 211 LEU A CA 1
ATOM 1661 C C . LEU A 1 211 ? 12.635 2.385 -2.640 1.00 94.31 211 LEU A C 1
ATOM 1663 O O . LEU A 1 211 ? 13.275 2.210 -1.605 1.00 94.31 211 LEU A O 1
ATOM 1667 N N . PHE A 1 212 ? 11.500 3.078 -2.682 1.00 91.50 212 PHE A N 1
ATOM 1668 C CA . PHE A 1 212 ? 10.896 3.710 -1.513 1.00 91.50 212 PHE A CA 1
ATOM 1669 C C . PHE A 1 212 ? 9.564 3.061 -1.170 1.00 91.50 212 PHE A C 1
ATOM 1671 O O . PHE A 1 212 ? 8.670 2.919 -2.015 1.00 91.50 212 PHE A O 1
ATOM 1678 N N . SER A 1 213 ? 9.430 2.720 0.102 1.00 89.75 213 SER A N 1
ATOM 1679 C CA . SER A 1 213 ? 8.262 2.081 0.686 1.00 89.75 213 SER A CA 1
ATOM 1680 C C . SER A 1 213 ? 7.228 3.084 1.195 1.00 89.75 213 SER A C 1
ATOM 1682 O O . SER A 1 213 ? 7.552 4.235 1.504 1.00 89.75 213 SER A O 1
ATOM 1684 N N . LYS A 1 214 ? 5.973 2.640 1.278 1.00 86.81 214 LYS A N 1
ATOM 1685 C CA . LYS A 1 214 ? 4.885 3.267 2.030 1.00 86.81 214 LYS A CA 1
ATOM 1686 C C . LYS A 1 214 ? 4.103 2.158 2.735 1.00 86.81 214 LYS A C 1
ATOM 1688 O O . LYS A 1 214 ? 3.598 1.261 2.063 1.00 86.81 214 LYS A O 1
ATOM 1693 N N . LYS A 1 215 ? 4.015 2.225 4.064 1.00 85.44 215 LYS A N 1
ATOM 1694 C CA . LYS A 1 215 ? 3.318 1.263 4.933 1.00 85.44 215 LYS A CA 1
ATOM 1695 C C . LYS A 1 215 ? 3.720 -0.196 4.655 1.00 85.44 215 LYS A C 1
ATOM 1697 O O . LYS A 1 215 ? 2.886 -1.060 4.408 1.00 85.44 215 LYS A O 1
ATOM 1702 N N . GLY A 1 216 ? 5.033 -0.435 4.602 1.00 83.56 216 GLY A N 1
ATOM 1703 C CA . GLY A 1 216 ? 5.638 -1.749 4.342 1.00 83.56 216 GLY A CA 1
ATOM 1704 C C . GLY A 1 216 ? 5.693 -2.180 2.871 1.00 83.56 216 GLY A C 1
ATOM 1705 O O . GLY A 1 216 ? 6.452 -3.086 2.538 1.00 83.56 216 GLY A O 1
ATOM 1706 N N . VAL A 1 217 ? 4.978 -1.505 1.965 1.00 86.75 217 VAL A N 1
ATOM 1707 C CA . VAL A 1 217 ? 4.921 -1.865 0.538 1.00 86.75 217 VAL A CA 1
ATOM 1708 C C . VAL A 1 217 ? 5.833 -0.956 -0.283 1.00 86.75 217 VAL A C 1
ATOM 1710 O O . VAL A 1 217 ? 5.734 0.268 -0.195 1.00 86.75 217 VAL A O 1
ATOM 1713 N N . LEU A 1 218 ? 6.696 -1.523 -1.130 1.00 89.38 218 LEU A N 1
ATOM 1714 C CA . LEU A 1 218 ? 7.490 -0.749 -2.092 1.00 89.38 218 LEU A CA 1
ATOM 1715 C C . LEU A 1 218 ? 6.570 -0.054 -3.099 1.00 89.38 218 LEU A C 1
ATOM 1717 O O . LEU A 1 218 ? 5.812 -0.720 -3.803 1.00 89.38 218 LEU A O 1
ATOM 1721 N N . LYS A 1 219 ? 6.638 1.279 -3.171 1.00 92.19 219 LYS A N 1
ATOM 1722 C CA . LYS A 1 219 ? 5.740 2.102 -3.994 1.00 92.19 219 LYS A CA 1
ATOM 1723 C C . LYS A 1 219 ? 6.428 2.848 -5.115 1.00 92.19 219 LYS A C 1
ATOM 1725 O O . LYS A 1 219 ? 5.856 2.947 -6.194 1.00 92.19 219 LYS A O 1
ATOM 1730 N N . ASN A 1 220 ? 7.620 3.373 -4.865 1.00 94.25 220 ASN A N 1
ATOM 1731 C CA . ASN A 1 220 ? 8.341 4.179 -5.840 1.00 94.25 220 ASN A CA 1
ATOM 1732 C C . ASN A 1 220 ? 9.671 3.528 -6.167 1.00 94.25 220 ASN A C 1
ATOM 1734 O O . ASN A 1 220 ? 10.349 3.034 -5.272 1.00 94.25 220 ASN A O 1
ATOM 1738 N N . ASP A 1 221 ? 10.045 3.592 -7.434 1.00 95.75 221 ASP A N 1
ATOM 1739 C CA . ASP A 1 221 ? 11.316 3.112 -7.942 1.00 95.75 221 ASP A CA 1
ATOM 1740 C C . ASP A 1 221 ? 11.909 4.168 -8.867 1.00 95.75 221 ASP A C 1
ATOM 1742 O O . ASP A 1 221 ? 11.351 4.446 -9.930 1.00 95.75 221 ASP A O 1
ATOM 1746 N N . PHE A 1 222 ? 13.045 4.730 -8.470 1.00 97.50 222 PHE A N 1
ATOM 1747 C CA . PHE A 1 222 ? 13.871 5.569 -9.327 1.00 97.50 222 PHE A CA 1
ATOM 1748 C C . PHE A 1 222 ? 15.085 4.764 -9.756 1.00 97.50 222 PHE A C 1
ATOM 1750 O O . PHE A 1 222 ? 15.873 4.341 -8.913 1.00 97.50 222 PHE A O 1
ATOM 1757 N N . ASN A 1 223 ? 15.267 4.571 -11.056 1.00 96.81 223 ASN A N 1
ATOM 1758 C CA . ASN A 1 223 ? 16.315 3.696 -11.558 1.00 96.81 223 ASN A CA 1
ATOM 1759 C C . ASN A 1 223 ? 17.186 4.345 -12.624 1.00 96.81 223 ASN A C 1
ATOM 1761 O O . ASN A 1 223 ? 16.768 5.218 -13.384 1.00 96.81 223 ASN A O 1
ATOM 1765 N N . VAL A 1 224 ? 18.420 3.854 -12.670 1.00 98.31 224 VAL A N 1
ATOM 1766 C CA . VAL A 1 224 ? 19.368 4.059 -13.756 1.00 98.31 224 VAL A CA 1
ATOM 1767 C C . VAL A 1 224 ? 19.697 2.689 -14.319 1.00 98.31 224 VAL A C 1
ATOM 1769 O O . VAL A 1 224 ? 20.012 1.762 -13.569 1.00 98.31 224 VAL A O 1
ATOM 1772 N N . SER A 1 225 ? 19.622 2.539 -15.635 1.00 97.19 225 SER A N 1
ATOM 1773 C CA . SER A 1 225 ? 19.890 1.261 -16.290 1.00 97.19 225 SER A CA 1
ATOM 1774 C C . SER A 1 225 ? 20.767 1.412 -17.520 1.00 97.19 225 SER A C 1
ATOM 1776 O O . SER A 1 225 ? 20.779 2.447 -18.179 1.00 97.19 225 SER A O 1
ATOM 1778 N N . TYR A 1 226 ? 21.494 0.352 -17.845 1.00 98.25 226 TYR A N 1
ATOM 1779 C CA . TYR A 1 226 ? 22.239 0.216 -19.084 1.00 98.25 226 TYR A CA 1
ATOM 1780 C C . TYR A 1 226 ? 21.725 -1.002 -19.845 1.00 98.25 226 TYR A C 1
ATOM 1782 O O . TYR A 1 226 ? 21.658 -2.093 -19.277 1.00 98.25 226 TYR A O 1
ATOM 1790 N N . ASN A 1 227 ? 21.387 -0.836 -21.127 1.00 97.56 227 ASN A N 1
ATOM 1791 C CA . ASN A 1 227 ? 21.034 -1.952 -22.006 1.00 97.56 227 ASN A CA 1
ATOM 1792 C C . ASN A 1 227 ? 22.052 -2.076 -23.140 1.00 97.56 227 ASN A C 1
ATOM 1794 O O . ASN A 1 227 ? 22.251 -1.136 -23.912 1.00 97.56 227 ASN A O 1
ATOM 1798 N N . SER A 1 228 ? 22.637 -3.263 -23.267 1.00 98.19 228 SER A N 1
ATOM 1799 C CA . SER A 1 228 ? 23.528 -3.665 -24.352 1.00 98.19 228 SER A CA 1
ATOM 1800 C C . SER A 1 228 ? 22.745 -4.468 -25.388 1.00 98.19 228 SER A C 1
ATOM 1802 O O . SER A 1 228 ? 22.445 -5.638 -25.169 1.00 98.19 228 SER A O 1
ATOM 1804 N N . LEU A 1 229 ? 22.388 -3.833 -26.501 1.00 98.00 229 LEU A N 1
ATOM 1805 C CA . LEU A 1 229 ? 21.584 -4.381 -27.590 1.00 98.00 229 LEU A CA 1
ATOM 1806 C C . LEU A 1 229 ? 22.483 -5.020 -28.649 1.00 98.00 229 LEU A C 1
ATOM 1808 O O . LEU A 1 229 ? 23.278 -4.332 -29.287 1.00 98.00 229 LEU A O 1
ATOM 1812 N N . SER A 1 230 ? 22.300 -6.311 -28.883 1.00 97.00 230 SER A N 1
ATOM 1813 C CA . SER A 1 230 ? 23.069 -7.136 -29.808 1.00 97.00 230 SER A CA 1
ATOM 1814 C C . SER A 1 230 ? 22.206 -7.617 -30.973 1.00 97.00 230 SER A C 1
ATOM 1816 O O . SER A 1 230 ? 21.111 -8.145 -30.773 1.00 97.00 230 SER A O 1
ATOM 1818 N N . TYR A 1 231 ? 22.703 -7.449 -32.197 1.00 95.31 231 TYR A N 1
ATOM 1819 C CA . TYR A 1 231 ? 22.028 -7.883 -33.423 1.00 95.31 231 TYR A CA 1
ATOM 1820 C C . TYR A 1 231 ? 23.042 -8.263 -34.507 1.00 95.31 231 TYR A C 1
ATOM 1822 O O . TYR A 1 231 ? 24.212 -7.872 -34.453 1.00 95.31 231 TYR A O 1
ATOM 1830 N N . PHE A 1 232 ? 22.581 -9.015 -35.505 1.00 91.81 232 PHE A N 1
ATOM 1831 C CA . PHE A 1 232 ? 23.328 -9.279 -36.732 1.00 91.81 232 PHE A CA 1
ATOM 1832 C C . PHE A 1 232 ? 22.800 -8.365 -37.835 1.00 91.81 232 PHE A C 1
ATOM 1834 O O . PHE A 1 232 ? 21.589 -8.255 -38.021 1.00 91.81 232 PHE A O 1
ATOM 1841 N N . ASN A 1 233 ? 23.698 -7.686 -38.544 1.00 84.88 233 ASN A N 1
ATOM 1842 C CA . ASN A 1 233 ? 23.319 -6.885 -39.707 1.00 84.88 233 ASN A CA 1
ATOM 1843 C C . ASN A 1 233 ? 23.175 -7.762 -40.971 1.00 84.88 233 ASN A C 1
ATOM 1845 O O . ASN A 1 233 ? 23.454 -8.961 -40.945 1.00 84.88 233 ASN A O 1
ATOM 1849 N N . ASP A 1 234 ? 22.819 -7.145 -42.100 1.00 82.94 234 ASP A N 1
ATOM 1850 C CA . ASP A 1 234 ? 22.612 -7.838 -43.384 1.00 82.94 234 ASP A CA 1
ATOM 1851 C C . ASP A 1 234 ? 23.861 -8.582 -43.898 1.00 82.94 234 ASP A C 1
ATOM 1853 O O . ASP A 1 234 ? 23.752 -9.518 -44.682 1.00 82.94 234 ASP A O 1
ATOM 1857 N N . SER A 1 235 ? 25.056 -8.200 -43.432 1.00 84.31 235 SER A N 1
ATOM 1858 C CA . SER A 1 235 ? 26.323 -8.872 -43.749 1.00 84.31 235 SER A CA 1
ATOM 1859 C C . SER A 1 235 ? 26.715 -9.940 -42.719 1.00 84.31 235 SER A C 1
ATOM 1861 O O . SER A 1 235 ? 27.890 -10.292 -42.630 1.00 84.31 235 SER A O 1
ATOM 1863 N N . SER A 1 236 ? 25.779 -10.374 -41.868 1.00 85.69 236 SER A N 1
ATOM 1864 C CA . SER A 1 236 ? 25.996 -11.316 -40.757 1.00 85.69 236 SER A CA 1
ATOM 1865 C C . SER A 1 236 ? 27.067 -10.881 -39.745 1.00 85.69 236 SER A C 1
ATOM 1867 O O . SER A 1 236 ? 27.554 -11.688 -38.956 1.00 85.69 236 SER A O 1
ATOM 1869 N N . ALA A 1 237 ? 27.435 -9.600 -39.726 1.00 89.50 237 ALA A N 1
ATOM 1870 C CA . ALA A 1 237 ? 28.376 -9.061 -38.761 1.00 89.50 237 ALA A CA 1
ATOM 1871 C C . ALA A 1 237 ? 27.649 -8.761 -37.448 1.00 89.50 237 ALA A C 1
ATOM 1873 O O . ALA A 1 237 ? 26.620 -8.081 -37.429 1.00 89.50 237 ALA A O 1
ATOM 1874 N N . PHE A 1 238 ? 28.226 -9.230 -36.344 1.00 93.19 238 PHE A N 1
ATOM 1875 C CA . PHE A 1 238 ? 27.735 -8.955 -35.000 1.00 93.19 238 PHE A CA 1
ATOM 1876 C C . PHE A 1 238 ? 27.938 -7.479 -34.637 1.00 93.19 238 PHE A C 1
ATOM 1878 O O . PHE A 1 238 ? 29.019 -6.913 -34.839 1.00 93.19 238 PHE A O 1
ATOM 1885 N N . LYS A 1 239 ? 26.890 -6.838 -34.118 1.00 96.00 239 LYS A N 1
ATOM 1886 C CA . LYS A 1 239 ? 26.877 -5.420 -33.747 1.00 96.00 239 LYS A CA 1
ATOM 1887 C C . LYS A 1 239 ? 26.264 -5.245 -32.365 1.00 96.00 239 LYS A C 1
ATOM 1889 O O . LYS A 1 239 ? 25.265 -5.881 -32.041 1.00 96.00 239 LYS A O 1
ATOM 1894 N N . VAL A 1 240 ? 26.844 -4.330 -31.588 1.00 96.94 240 VAL A N 1
ATOM 1895 C CA . VAL A 1 240 ? 26.410 -4.002 -30.224 1.00 96.94 240 VAL A CA 1
ATOM 1896 C C . VAL A 1 240 ? 26.162 -2.502 -30.100 1.00 96.94 240 VAL A C 1
ATOM 1898 O O . VAL A 1 240 ? 27.015 -1.697 -30.469 1.00 96.94 240 VAL A O 1
ATOM 1901 N N . ASN A 1 241 ? 25.004 -2.125 -29.570 1.00 98.06 241 ASN A N 1
ATOM 1902 C CA . ASN A 1 241 ? 24.667 -0.756 -29.193 1.00 98.06 241 ASN A CA 1
ATOM 1903 C C . ASN A 1 241 ? 24.403 -0.686 -27.689 1.00 98.06 241 ASN A C 1
ATOM 1905 O O . ASN A 1 241 ? 23.923 -1.648 -27.106 1.00 98.06 241 ASN A O 1
ATOM 1909 N N . GLY A 1 242 ? 24.686 0.453 -27.069 1.00 98.19 242 GLY A N 1
ATOM 1910 C CA . GLY A 1 242 ? 24.486 0.671 -25.639 1.00 98.19 242 GLY A CA 1
ATOM 1911 C C . GLY A 1 242 ? 23.579 1.865 -25.393 1.00 98.19 242 GLY A C 1
ATOM 1912 O O . GLY A 1 242 ? 23.852 2.948 -25.912 1.00 98.19 242 GLY A O 1
ATOM 1913 N N . PHE A 1 243 ? 22.537 1.678 -24.588 1.00 98.56 243 PHE A N 1
ATOM 1914 C CA . PHE A 1 243 ? 21.685 2.753 -24.084 1.00 98.56 243 PHE A CA 1
ATOM 1915 C C . PHE A 1 243 ? 21.873 2.910 -22.581 1.00 98.56 243 PHE A C 1
ATOM 1917 O O . PHE A 1 243 ? 21.793 1.922 -21.856 1.00 98.56 243 PHE A O 1
ATOM 1924 N N . LEU A 1 244 ? 22.092 4.145 -22.132 1.00 98.69 244 LEU A N 1
ATOM 1925 C CA . LEU A 1 244 ? 22.004 4.526 -20.726 1.00 98.69 244 LEU A CA 1
ATOM 1926 C C . LEU A 1 244 ? 20.644 5.179 -20.496 1.00 98.69 244 LEU A C 1
ATOM 1928 O O . LEU A 1 244 ? 20.271 6.078 -21.251 1.00 98.69 244 LEU A O 1
ATOM 1932 N N . ASN A 1 245 ? 19.918 4.745 -19.472 1.00 98.31 245 ASN A N 1
ATOM 1933 C CA . ASN A 1 245 ? 18.555 5.183 -19.210 1.00 98.31 245 ASN A CA 1
ATOM 1934 C C . ASN A 1 245 ? 18.376 5.651 -17.776 1.00 98.31 245 ASN A C 1
ATOM 1936 O O . ASN A 1 245 ? 19.006 5.133 -16.855 1.00 98.31 245 ASN A O 1
ATOM 1940 N N . ILE A 1 246 ? 17.444 6.581 -17.616 1.00 98.50 246 ILE A N 1
ATOM 1941 C CA . ILE A 1 246 ? 16.840 6.952 -16.344 1.00 98.50 246 ILE A CA 1
ATOM 1942 C C . ILE A 1 246 ? 15.362 6.574 -16.391 1.00 98.50 246 ILE A C 1
ATOM 1944 O O . ILE A 1 246 ? 14.714 6.715 -17.432 1.00 98.50 246 ILE A O 1
ATOM 1948 N N . GLY A 1 247 ? 14.822 6.084 -15.285 1.00 97.50 247 GLY A N 1
ATOM 1949 C CA . GLY A 1 247 ? 13.448 5.613 -15.232 1.00 97.50 247 GLY A CA 1
ATOM 1950 C C . GLY A 1 247 ? 12.785 5.849 -13.888 1.00 97.50 247 GLY A C 1
ATOM 1951 O O . GLY A 1 247 ? 13.441 5.997 -12.857 1.00 97.50 247 GLY A O 1
ATOM 1952 N N . TYR A 1 248 ? 11.457 5.868 -13.927 1.00 97.69 248 TYR A N 1
ATOM 1953 C CA . TYR A 1 248 ? 10.602 5.898 -12.750 1.00 97.69 248 TYR A CA 1
ATOM 1954 C C . TYR A 1 248 ? 9.498 4.853 -12.895 1.00 97.69 248 TYR A C 1
ATOM 1956 O O . TYR A 1 248 ? 8.861 4.778 -13.949 1.00 97.69 248 TYR A O 1
ATOM 1964 N N . ARG A 1 249 ? 9.262 4.056 -11.850 1.00 95.69 249 ARG A N 1
ATOM 1965 C CA . ARG A 1 249 ? 8.150 3.096 -11.774 1.00 95.69 249 ARG A CA 1
ATOM 1966 C C . ARG A 1 249 ? 7.347 3.315 -10.494 1.00 95.69 249 ARG A C 1
ATOM 1968 O O . ARG A 1 249 ? 7.908 3.616 -9.441 1.00 95.69 249 ARG A O 1
ATOM 1975 N N . TYR A 1 250 ? 6.037 3.115 -10.595 1.00 95.50 250 TYR A N 1
ATOM 1976 C CA . TYR A 1 250 ? 5.110 3.138 -9.472 1.00 95.50 250 TYR A CA 1
ATOM 1977 C C . TYR A 1 250 ? 4.431 1.777 -9.308 1.00 95.50 250 TYR A C 1
ATOM 1979 O O . TYR A 1 250 ? 4.011 1.167 -10.295 1.00 95.50 250 TYR A O 1
ATOM 1987 N N . ASN A 1 251 ? 4.327 1.309 -8.064 1.00 93.06 251 ASN A N 1
ATOM 1988 C CA . ASN A 1 251 ? 3.615 0.083 -7.720 1.00 93.06 251 ASN A CA 1
ATOM 1989 C C . ASN A 1 251 ? 2.168 0.389 -7.316 1.00 93.06 251 ASN A C 1
ATOM 1991 O O . ASN A 1 251 ? 1.892 0.903 -6.224 1.00 93.06 251 ASN A O 1
ATOM 1995 N N . PHE A 1 252 ? 1.229 0.010 -8.176 1.00 90.25 252 PHE A N 1
ATOM 1996 C CA . PHE A 1 252 ? -0.201 0.186 -7.925 1.00 90.25 252 PHE A CA 1
ATOM 1997 C C . PHE A 1 252 ? -0.774 -0.845 -6.944 1.00 90.25 252 PHE A C 1
ATOM 1999 O O . PHE A 1 252 ? -1.854 -0.627 -6.404 1.00 90.25 252 PHE A O 1
ATOM 2006 N N . SER A 1 253 ? -0.043 -1.923 -6.649 1.00 86.81 253 SER A N 1
ATOM 2007 C CA . SER A 1 253 ? -0.501 -2.969 -5.734 1.00 86.81 253 SER A CA 1
ATOM 2008 C C . SER A 1 253 ? -0.497 -2.517 -4.275 1.00 86.81 253 SER A C 1
ATOM 2010 O O . SER A 1 253 ? 0.400 -1.795 -3.835 1.00 86.81 253 SER A O 1
ATOM 2012 N N . LYS A 1 254 ? -1.505 -2.944 -3.514 1.00 82.44 254 LYS A N 1
ATOM 2013 C CA . LYS A 1 254 ? -1.541 -2.854 -2.046 1.00 82.44 254 LYS A CA 1
ATOM 2014 C C . LYS A 1 254 ? -0.787 -4.019 -1.376 1.00 82.44 254 LYS A C 1
ATOM 2016 O O . LYS A 1 254 ? -0.517 -3.937 -0.187 1.00 82.44 254 LYS A O 1
ATOM 2021 N N . ASP A 1 255 ? -0.407 -5.032 -2.150 1.00 81.50 255 ASP A N 1
ATOM 2022 C CA . ASP A 1 255 ? 0.256 -6.254 -1.702 1.00 81.50 255 ASP A CA 1
ATOM 2023 C C . ASP A 1 255 ? 1.771 -6.190 -1.953 1.00 81.50 255 ASP A C 1
ATOM 2025 O O . ASP A 1 255 ? 2.225 -5.835 -3.049 1.00 81.50 255 ASP A O 1
ATOM 2029 N N . ALA A 1 256 ? 2.554 -6.535 -0.931 1.00 81.12 256 ALA A N 1
ATOM 2030 C CA . ALA A 1 256 ? 4.007 -6.613 -1.019 1.00 81.12 256 ALA A CA 1
ATOM 2031 C C . ALA A 1 256 ? 4.490 -7.833 -1.829 1.00 81.12 256 ALA A C 1
ATOM 2033 O O . ALA A 1 256 ? 5.529 -7.748 -2.482 1.00 81.12 256 ALA A O 1
ATOM 2034 N N . GLU A 1 257 ? 3.742 -8.939 -1.818 1.00 82.44 257 GLU A N 1
ATOM 2035 C CA . GLU A 1 257 ? 4.096 -10.192 -2.498 1.00 82.44 257 GLU A CA 1
ATOM 2036 C C . GLU A 1 257 ? 3.725 -10.175 -3.987 1.00 82.44 257 GLU A C 1
ATOM 2038 O O . GLU A 1 257 ? 4.401 -10.797 -4.808 1.00 82.44 257 GLU A O 1
ATOM 2043 N N . ASN A 1 258 ? 2.686 -9.414 -4.345 1.00 85.12 258 ASN A N 1
ATOM 2044 C CA . ASN A 1 258 ? 2.157 -9.311 -5.706 1.00 85.12 258 ASN A CA 1
ATOM 2045 C C . ASN A 1 258 ? 2.257 -7.874 -6.238 1.00 85.12 258 ASN A C 1
ATOM 2047 O O . ASN A 1 258 ? 1.241 -7.179 -6.364 1.00 85.12 258 ASN A O 1
ATOM 2051 N N . PRO A 1 259 ? 3.467 -7.376 -6.543 1.00 87.00 259 PRO A N 1
ATOM 2052 C CA . PRO A 1 259 ? 3.633 -6.007 -6.993 1.00 87.00 259 PRO A CA 1
ATOM 2053 C C . PRO A 1 259 ? 3.152 -5.811 -8.440 1.00 87.00 259 PRO A C 1
ATOM 2055 O O . PRO A 1 259 ? 3.411 -6.627 -9.323 1.00 87.00 259 PRO A O 1
ATOM 2058 N N . ASN A 1 260 ? 2.527 -4.665 -8.710 1.00 91.25 260 ASN A N 1
ATOM 2059 C CA . ASN A 1 260 ? 2.104 -4.238 -10.044 1.00 91.25 260 ASN A CA 1
ATOM 2060 C C . ASN A 1 260 ? 2.840 -2.951 -10.430 1.00 91.25 260 ASN A C 1
ATOM 2062 O O . ASN A 1 260 ? 2.363 -1.840 -10.180 1.00 91.25 260 ASN A O 1
ATOM 2066 N N . TRP A 1 261 ? 4.032 -3.121 -11.003 1.00 93.19 261 TRP A N 1
ATOM 2067 C CA . TRP A 1 261 ? 4.897 -2.018 -11.408 1.00 93.19 261 TRP A CA 1
ATOM 2068 C C . TRP A 1 261 ? 4.585 -1.551 -12.827 1.00 93.19 261 TRP A C 1
ATOM 2070 O O . TRP A 1 261 ? 4.701 -2.314 -13.792 1.00 93.19 261 TRP A O 1
ATOM 2080 N N . LEU A 1 262 ? 4.299 -0.259 -12.951 1.00 95.81 262 LEU A N 1
ATOM 2081 C CA . LEU A 1 262 ? 4.194 0.446 -14.221 1.00 95.81 262 LEU A CA 1
ATOM 2082 C C . LEU A 1 262 ? 5.065 1.699 -14.166 1.00 95.81 262 LEU A C 1
ATOM 2084 O O . LEU A 1 262 ? 5.084 2.416 -13.167 1.00 95.81 262 LEU A O 1
ATOM 2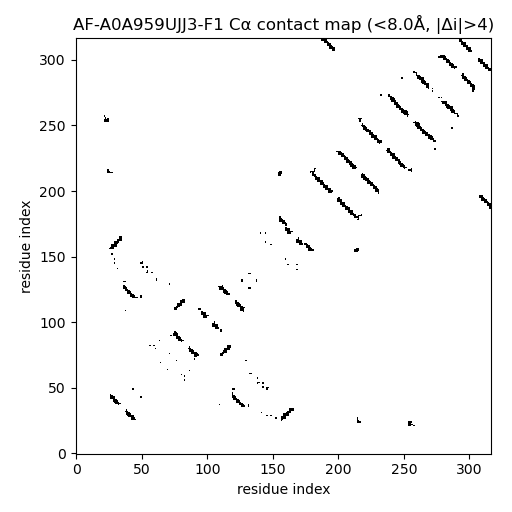088 N N . GLY A 1 263 ? 5.797 1.975 -15.237 1.00 96.31 263 GLY A N 1
ATOM 2089 C CA . GLY A 1 263 ? 6.699 3.112 -15.266 1.00 96.31 263 GLY A CA 1
ATOM 2090 C C . GLY A 1 263 ? 7.083 3.575 -16.652 1.00 96.31 263 GLY A C 1
ATOM 2091 O O . GLY A 1 263 ? 6.665 3.016 -17.663 1.00 96.31 263 GLY A O 1
ATOM 2092 N N . VAL A 1 264 ? 7.916 4.605 -16.677 1.00 98.06 264 VAL A N 1
ATOM 2093 C CA . VAL A 1 264 ? 8.463 5.208 -17.889 1.00 98.06 264 VAL A CA 1
ATOM 2094 C C . VAL A 1 264 ? 9.980 5.276 -17.792 1.00 98.06 264 VAL A C 1
ATOM 2096 O O . VAL A 1 264 ? 10.540 5.412 -16.704 1.00 98.06 264 VAL A O 1
ATOM 2099 N N . GLU A 1 265 ? 10.646 5.181 -18.933 1.00 97.38 265 GLU A N 1
ATOM 2100 C CA . GLU A 1 265 ? 12.097 5.299 -19.043 1.00 97.38 265 GLU A CA 1
ATOM 2101 C C . GLU A 1 265 ? 12.490 6.201 -20.211 1.00 97.38 265 GLU A C 1
ATOM 2103 O O . GLU A 1 265 ? 11.874 6.166 -21.277 1.00 97.38 265 GLU A O 1
ATOM 2108 N N . LEU A 1 266 ? 13.550 6.980 -20.017 1.00 98.62 266 LEU A N 1
ATOM 2109 C CA . LEU A 1 266 ? 14.192 7.779 -21.049 1.00 98.62 266 LEU A CA 1
ATOM 2110 C C . LEU A 1 266 ? 15.645 7.326 -21.189 1.00 98.62 266 LEU A C 1
ATOM 2112 O O . LEU A 1 266 ? 16.411 7.350 -20.229 1.00 98.62 266 LEU A O 1
ATOM 2116 N N . GLY A 1 267 ? 16.011 6.924 -22.398 1.00 98.38 267 GLY A N 1
ATOM 2117 C CA . GLY A 1 267 ? 17.310 6.388 -22.764 1.00 98.38 267 GLY A CA 1
ATOM 2118 C C . GLY A 1 267 ? 18.046 7.254 -23.772 1.00 98.38 267 GLY A C 1
ATOM 2119 O O . GLY A 1 267 ? 17.437 7.852 -24.660 1.00 98.38 267 GLY A O 1
ATOM 2120 N N . TYR A 1 268 ? 19.371 7.260 -23.681 1.00 98.62 268 TYR A N 1
ATOM 2121 C CA . TYR A 1 268 ? 20.264 7.884 -24.648 1.00 98.62 268 TYR A CA 1
ATOM 2122 C C . TYR A 1 268 ? 21.296 6.879 -25.161 1.00 98.62 268 TYR A C 1
ATOM 2124 O O . TYR A 1 268 ? 21.869 6.102 -24.393 1.00 98.62 268 TYR A O 1
ATOM 2132 N N . LEU A 1 269 ? 21.533 6.893 -26.472 1.00 98.50 269 LEU A N 1
ATOM 2133 C CA . LEU A 1 269 ? 22.515 6.038 -27.127 1.00 98.50 269 LEU A CA 1
ATOM 2134 C C . LEU A 1 269 ? 23.940 6.493 -26.777 1.00 98.50 269 LEU A C 1
ATOM 2136 O O . LEU A 1 269 ? 24.418 7.509 -27.280 1.00 98.50 269 LEU A O 1
ATOM 2140 N N . VAL A 1 270 ? 24.637 5.702 -25.965 1.00 98.19 270 VAL A N 1
ATOM 2141 C CA . VAL A 1 270 ? 26.012 5.980 -25.509 1.00 98.19 270 VAL A CA 1
ATOM 2142 C C . VAL A 1 270 ? 27.066 5.179 -26.269 1.00 98.19 270 VAL A C 1
ATOM 2144 O O . VAL A 1 270 ? 28.203 5.623 -26.398 1.00 98.19 270 VAL A O 1
ATOM 2147 N N . ASN A 1 271 ? 26.695 4.021 -26.816 1.00 97.62 271 ASN A N 1
ATOM 2148 C CA . ASN A 1 271 ? 27.565 3.212 -27.663 1.00 97.62 271 ASN A CA 1
ATOM 2149 C C . ASN A 1 271 ? 26.826 2.832 -28.945 1.00 97.62 271 ASN A C 1
ATOM 2151 O O . ASN A 1 271 ? 25.677 2.396 -28.889 1.00 97.62 271 ASN A O 1
ATOM 2155 N N . ARG A 1 272 ? 27.480 2.983 -30.098 1.00 96.31 272 ARG A N 1
ATOM 2156 C CA . ARG A 1 272 ? 26.861 2.781 -31.409 1.00 96.31 272 ARG A CA 1
ATOM 2157 C C . ARG A 1 272 ? 27.719 1.899 -32.303 1.00 96.31 272 ARG A C 1
ATOM 2159 O O . ARG A 1 272 ? 28.852 2.255 -32.617 1.00 96.31 272 ARG A O 1
ATOM 2166 N N . SER A 1 273 ? 27.126 0.826 -32.818 1.00 95.38 273 SER A N 1
ATOM 2167 C CA . SER A 1 273 ? 27.733 -0.043 -33.825 1.00 95.38 273 SER A CA 1
ATOM 2168 C C . SER A 1 273 ? 26.744 -0.378 -34.945 1.00 95.38 273 SER A C 1
ATOM 2170 O O . SER A 1 273 ? 25.618 -0.832 -34.716 1.00 95.38 273 SER A O 1
ATOM 2172 N N . GLY A 1 274 ? 27.186 -0.168 -36.187 1.00 91.94 274 GLY A N 1
ATOM 2173 C CA . GLY A 1 274 ? 26.372 -0.360 -37.389 1.00 91.94 274 GLY A CA 1
ATOM 2174 C C . GLY A 1 274 ? 25.425 0.810 -37.682 1.00 91.94 274 GLY A C 1
ATOM 2175 O O . GLY A 1 274 ? 25.734 1.966 -37.386 1.00 91.94 274 GLY A O 1
ATOM 2176 N N . ASN A 1 275 ? 24.296 0.500 -38.320 1.00 91.81 275 ASN A N 1
ATOM 2177 C CA . ASN A 1 275 ? 23.327 1.456 -38.872 1.00 91.81 275 ASN A CA 1
ATOM 2178 C C . ASN A 1 275 ? 21.911 1.311 -38.282 1.00 91.81 275 ASN A C 1
ATOM 2180 O O . ASN A 1 275 ? 20.988 1.978 -38.748 1.00 91.81 275 ASN A O 1
ATOM 2184 N N . LEU A 1 276 ? 21.727 0.473 -37.254 1.00 94.19 276 LEU A N 1
ATOM 2185 C CA . LEU A 1 276 ? 20.435 0.332 -36.575 1.00 94.19 276 LEU A CA 1
ATOM 2186 C C . LEU A 1 276 ? 19.956 1.668 -35.979 1.00 94.19 276 LEU A C 1
ATOM 2188 O O . LEU A 1 276 ? 18.782 2.018 -36.117 1.00 94.19 276 LEU A O 1
ATOM 2192 N N . PHE A 1 277 ? 20.881 2.441 -35.403 1.00 96.56 277 PHE A N 1
ATOM 2193 C CA . PHE A 1 277 ? 20.631 3.756 -34.812 1.00 96.56 277 PHE A CA 1
ATOM 2194 C C . PHE A 1 277 ? 21.537 4.834 -35.419 1.00 96.56 277 PHE A C 1
ATOM 2196 O O . PHE A 1 277 ? 22.707 4.586 -35.743 1.00 96.56 277 PHE A O 1
ATOM 2203 N N . ASP A 1 278 ? 21.012 6.053 -35.508 1.00 97.06 278 ASP A N 1
ATOM 2204 C CA . ASP A 1 278 ? 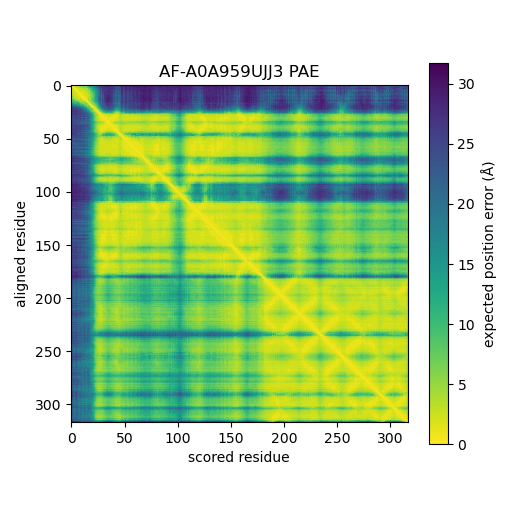21.789 7.252 -35.807 1.00 97.06 278 ASP A CA 1
ATOM 2205 C C . ASP A 1 278 ? 22.508 7.752 -34.551 1.00 97.06 278 ASP A C 1
ATOM 2207 O O . ASP A 1 278 ? 22.216 7.348 -33.420 1.00 97.06 278 ASP A O 1
ATOM 2211 N N . LYS A 1 279 ? 23.465 8.665 -34.735 1.00 95.12 279 LYS A N 1
ATOM 2212 C CA . LYS A 1 279 ? 24.053 9.396 -33.604 1.00 95.12 279 LYS A CA 1
ATOM 2213 C C . LYS A 1 279 ? 22.961 10.184 -32.868 1.00 95.12 279 LYS A C 1
ATOM 2215 O O . LYS A 1 279 ? 22.004 10.636 -33.492 1.00 95.12 279 LYS A O 1
ATOM 2220 N N . ASN A 1 280 ? 23.146 10.380 -31.562 1.00 95.50 280 ASN A N 1
ATOM 2221 C CA . ASN A 1 280 ? 22.232 11.127 -30.690 1.00 95.50 280 ASN A CA 1
ATOM 2222 C C . ASN A 1 280 ? 20.804 10.551 -30.665 1.00 95.50 280 ASN A C 1
ATOM 2224 O O . ASN A 1 280 ? 19.829 11.299 -30.635 1.00 95.50 280 ASN A O 1
ATOM 2228 N N . THR A 1 281 ? 20.676 9.222 -30.719 1.00 98.25 281 THR A N 1
ATOM 2229 C CA . THR A 1 281 ? 19.368 8.570 -30.628 1.00 98.25 281 THR A CA 1
ATOM 2230 C C . THR A 1 281 ? 18.859 8.585 -29.189 1.00 98.25 281 THR A C 1
ATOM 2232 O O . THR A 1 281 ? 19.566 8.150 -28.277 1.00 98.25 281 THR A O 1
ATOM 2235 N N . PHE A 1 282 ? 17.612 9.013 -29.006 1.00 98.38 282 PHE A N 1
ATOM 2236 C CA . PHE A 1 282 ? 16.884 8.905 -27.741 1.00 98.38 282 PHE A CA 1
ATOM 2237 C C . PHE A 1 282 ? 15.874 7.761 -27.796 1.00 98.38 282 PHE A C 1
ATOM 2239 O O . PHE A 1 282 ? 15.350 7.434 -28.862 1.00 98.38 282 PHE A O 1
ATOM 2246 N N . ARG A 1 283 ? 15.576 7.169 -26.643 1.00 98.00 283 ARG A N 1
ATOM 2247 C CA . ARG A 1 283 ? 14.569 6.121 -26.479 1.00 98.00 283 ARG A CA 1
ATOM 2248 C C . ARG A 1 283 ? 13.595 6.520 -25.381 1.00 98.00 283 ARG A C 1
ATOM 2250 O O . ARG A 1 283 ? 14.034 6.851 -24.293 1.00 98.00 283 ARG A O 1
ATOM 2257 N N . LEU A 1 284 ? 12.298 6.451 -25.637 1.00 98.50 284 LEU A N 1
ATOM 2258 C CA . LEU A 1 284 ? 11.261 6.535 -24.608 1.00 98.50 284 LEU A CA 1
ATOM 2259 C C . LEU A 1 284 ? 10.610 5.159 -24.478 1.00 98.50 284 LEU A C 1
ATOM 2261 O O . LEU A 1 284 ? 10.180 4.610 -25.488 1.00 98.50 284 LEU A O 1
ATOM 2265 N N . GLY A 1 285 ? 10.533 4.606 -23.273 1.00 97.56 285 GLY A N 1
ATOM 2266 C CA . GLY A 1 285 ? 9.888 3.320 -23.004 1.00 97.56 285 GLY A CA 1
ATOM 2267 C C . GLY A 1 285 ? 8.820 3.429 -21.925 1.00 97.56 285 GLY A C 1
ATOM 2268 O O . GLY A 1 285 ? 8.922 4.266 -21.029 1.00 97.56 285 GLY A O 1
ATOM 2269 N N . VAL A 1 286 ? 7.803 2.575 -22.004 1.00 97.69 286 VAL A N 1
ATOM 2270 C CA . VAL A 1 286 ? 6.841 2.350 -20.915 1.00 97.69 286 VAL A CA 1
ATOM 2271 C C . VAL A 1 286 ? 7.082 0.948 -20.390 1.00 97.69 286 VAL A C 1
ATOM 2273 O O . VAL A 1 286 ? 6.885 -0.004 -21.124 1.00 97.69 286 VAL A O 1
ATOM 2276 N N . ASN A 1 287 ? 7.504 0.798 -19.143 1.00 94.06 287 ASN A N 1
ATOM 2277 C CA . ASN A 1 287 ? 7.833 -0.496 -18.559 1.00 94.06 287 ASN A CA 1
ATOM 2278 C C . ASN A 1 287 ? 6.650 -1.028 -17.754 1.00 94.06 287 ASN A C 1
ATOM 2280 O O . ASN A 1 287 ? 6.255 -0.405 -16.772 1.00 94.06 287 ASN A O 1
ATOM 2284 N N . TRP A 1 288 ? 6.130 -2.195 -18.127 1.00 94.38 288 TRP A N 1
ATOM 2285 C CA . TRP A 1 288 ? 5.107 -2.905 -17.364 1.00 94.38 288 TRP A CA 1
ATOM 2286 C C . TRP A 1 288 ? 5.612 -4.287 -16.956 1.00 94.38 288 TRP A C 1
ATOM 2288 O O . TRP A 1 288 ? 6.092 -5.053 -17.796 1.00 94.38 288 TRP A O 1
ATOM 2298 N N . LYS A 1 289 ? 5.531 -4.602 -15.662 1.00 89.88 289 LYS A N 1
ATOM 2299 C CA . LYS A 1 289 ? 5.940 -5.900 -15.123 1.00 89.88 289 LYS A CA 1
ATOM 2300 C C . LYS A 1 289 ? 4.738 -6.856 -15.093 1.00 89.88 289 LYS A C 1
ATOM 2302 O O . LYS A 1 289 ? 3.749 -6.591 -14.419 1.00 89.88 289 LYS A O 1
ATOM 2307 N N . LEU A 1 290 ? 4.827 -7.952 -15.844 1.00 84.44 290 LEU A N 1
ATOM 2308 C CA . LEU A 1 290 ? 3.829 -9.021 -15.910 1.00 84.44 290 LEU A CA 1
ATOM 2309 C C . LEU A 1 290 ? 4.270 -10.172 -14.995 1.00 84.44 290 LEU A C 1
ATOM 2311 O O . LEU A 1 290 ? 5.021 -11.059 -15.405 1.00 84.44 290 LEU A O 1
ATOM 2315 N N . GLY A 1 291 ? 3.816 -10.148 -13.743 1.00 80.31 291 GLY A N 1
ATOM 2316 C CA . GLY A 1 291 ? 4.248 -11.105 -12.720 1.00 80.31 291 GLY A CA 1
ATOM 2317 C C . GLY A 1 291 ? 5.696 -10.876 -12.274 1.00 80.31 291 GLY A C 1
ATOM 2318 O O . GLY A 1 291 ? 6.235 -9.783 -12.407 1.00 80.31 291 GLY A O 1
ATOM 2319 N N . ASN A 1 292 ? 6.353 -11.901 -11.729 1.00 78.38 292 ASN A N 1
ATOM 2320 C CA . ASN A 1 292 ? 7.625 -11.684 -11.026 1.00 78.38 292 ASN A CA 1
ATOM 2321 C C . ASN A 1 292 ? 8.854 -11.587 -11.936 1.00 78.38 292 ASN A C 1
ATOM 2323 O O . ASN A 1 292 ? 9.815 -10.921 -11.561 1.00 78.38 292 ASN A O 1
ATOM 2327 N N . ASN A 1 293 ? 8.815 -12.202 -13.122 1.00 86.44 293 ASN A N 1
ATOM 2328 C CA . ASN A 1 293 ? 10.019 -12.429 -13.932 1.00 86.44 293 ASN A CA 1
ATOM 2329 C C . ASN A 1 293 ? 9.922 -11.918 -15.371 1.00 86.44 293 ASN A C 1
ATOM 2331 O O . ASN A 1 293 ? 10.910 -12.012 -16.100 1.00 86.44 293 ASN A O 1
ATOM 2335 N N . VAL A 1 294 ? 8.757 -11.421 -15.797 1.00 91.69 294 VAL A N 1
ATOM 2336 C CA . VAL A 1 294 ? 8.519 -10.977 -17.174 1.00 91.69 294 VAL A CA 1
ATOM 2337 C C . VAL A 1 294 ? 8.130 -9.509 -17.176 1.00 91.69 294 VAL A C 1
ATOM 2339 O O . VAL A 1 294 ? 7.366 -9.035 -16.340 1.00 91.69 294 VAL A O 1
ATOM 2342 N N . SER A 1 295 ? 8.652 -8.773 -18.146 1.00 93.69 295 SER A N 1
ATOM 2343 C CA . SER A 1 295 ? 8.282 -7.385 -18.396 1.00 93.69 295 SER A CA 1
ATOM 2344 C C . SER A 1 295 ? 8.025 -7.168 -19.874 1.00 93.69 295 SER A C 1
ATOM 2346 O O . SER A 1 295 ? 8.642 -7.804 -20.729 1.00 93.69 295 SER A O 1
ATOM 2348 N N . VAL A 1 296 ? 7.120 -6.248 -20.173 1.00 96.25 296 VAL A N 1
ATOM 2349 C CA . VAL A 1 296 ? 6.838 -5.792 -21.529 1.00 96.25 296 VAL A CA 1
ATOM 2350 C C . VAL A 1 296 ? 7.064 -4.293 -21.565 1.00 96.25 296 VAL A C 1
ATOM 2352 O O . VAL A 1 296 ? 6.599 -3.562 -20.691 1.00 96.25 296 VAL A O 1
ATOM 2355 N N . SER A 1 297 ? 7.804 -3.844 -22.573 1.00 97.06 297 SER A N 1
ATOM 2356 C CA . SER A 1 297 ? 8.137 -2.440 -22.746 1.00 97.06 297 SER A CA 1
ATOM 2357 C C . SER A 1 297 ? 7.969 -2.012 -24.201 1.00 97.06 297 SER A C 1
ATOM 2359 O O . SER A 1 297 ? 8.849 -2.267 -25.028 1.00 97.06 297 SER A O 1
ATOM 2361 N N . PRO A 1 298 ? 6.822 -1.414 -24.577 1.00 97.56 298 PRO A N 1
ATOM 2362 C CA . PRO A 1 298 ? 6.734 -0.668 -25.821 1.00 97.56 298 PRO A CA 1
ATOM 2363 C C . PRO A 1 298 ? 7.661 0.548 -25.757 1.00 97.56 298 PRO A C 1
ATOM 2365 O O . PRO A 1 298 ? 7.691 1.288 -24.771 1.00 97.56 298 PRO A O 1
ATOM 2368 N N . GLN A 1 299 ? 8.412 0.750 -26.833 1.00 98.19 299 GLN A N 1
ATOM 2369 C CA . GLN A 1 299 ? 9.461 1.756 -26.917 1.00 98.19 299 GLN A CA 1
ATOM 2370 C C . GLN A 1 299 ? 9.314 2.596 -28.186 1.00 98.19 299 GLN A C 1
ATOM 2372 O O . GLN A 1 299 ? 8.856 2.121 -29.223 1.00 98.19 299 GLN A O 1
ATOM 2377 N N . PHE A 1 300 ? 9.744 3.849 -28.118 1.00 98.31 300 PHE A N 1
ATOM 2378 C CA . PHE A 1 300 ? 9.883 4.749 -29.253 1.00 98.31 300 PHE A CA 1
ATOM 2379 C C . PHE A 1 300 ? 11.320 5.232 -29.335 1.00 98.31 300 PHE A C 1
ATOM 2381 O O . PHE A 1 300 ?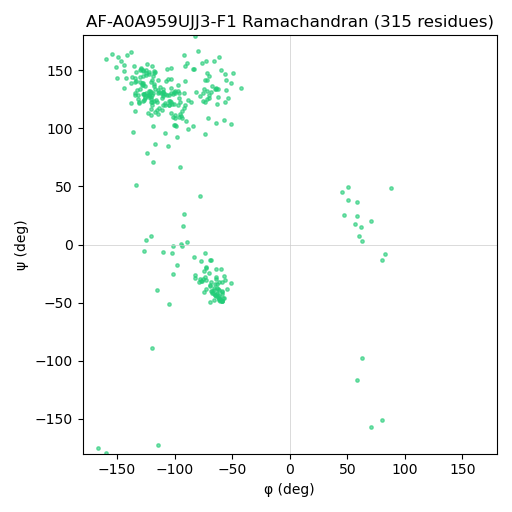 11.871 5.734 -28.357 1.00 98.31 300 PHE A O 1
ATOM 2388 N N . TYR A 1 301 ? 11.915 5.102 -30.514 1.00 98.25 301 TYR A N 1
ATOM 2389 C CA . TYR A 1 301 ? 13.267 5.562 -30.789 1.00 98.25 301 TYR A CA 1
ATOM 2390 C C . TYR A 1 301 ? 13.213 6.811 -31.657 1.00 98.25 301 TYR A C 1
ATOM 2392 O O . TYR A 1 301 ? 12.578 6.808 -32.710 1.00 98.25 301 TYR A O 1
ATOM 2400 N N . PHE A 1 302 ? 13.914 7.856 -31.232 1.00 97.94 302 PHE A N 1
ATOM 2401 C CA . PHE A 1 302 ? 14.078 9.121 -31.937 1.00 97.94 302 PHE A CA 1
ATOM 2402 C C . PHE A 1 302 ? 15.516 9.186 -32.444 1.00 97.94 302 PHE A C 1
ATOM 2404 O O . PHE A 1 302 ? 16.433 9.505 -31.693 1.00 97.94 302 PHE A O 1
ATOM 2411 N N . SER A 1 303 ? 15.714 8.807 -33.704 1.00 95.88 303 SER A N 1
ATOM 2412 C CA . SER A 1 303 ? 17.017 8.589 -34.336 1.00 95.88 303 SER A CA 1
ATOM 2413 C C . SER A 1 303 ? 17.158 9.560 -35.502 1.00 95.88 303 SER A C 1
ATOM 2415 O O . SER A 1 303 ? 16.543 9.373 -36.556 1.00 95.88 303 SER A O 1
ATOM 2417 N N . GLY A 1 304 ? 17.910 10.644 -35.297 1.00 92.69 304 GLY A N 1
ATOM 2418 C CA . GLY A 1 304 ? 18.031 11.715 -36.283 1.00 92.69 304 GLY A CA 1
ATOM 2419 C C . GLY A 1 304 ? 16.668 12.331 -36.627 1.00 92.69 304 GLY A C 1
ATOM 2420 O O . GLY A 1 304 ? 16.010 12.913 -35.771 1.00 92.69 304 GLY A O 1
ATOM 2421 N N . LYS A 1 305 ? 16.243 12.203 -37.890 1.00 91.12 305 LYS A N 1
ATOM 2422 C CA . LYS A 1 305 ? 14.935 12.689 -38.379 1.00 91.12 305 LYS A CA 1
ATOM 2423 C C . LYS A 1 305 ? 13.828 11.628 -38.345 1.00 91.12 305 LYS A C 1
ATOM 2425 O O . LYS A 1 305 ? 12.706 11.914 -38.749 1.00 91.12 305 LYS A O 1
ATOM 2430 N N . SER A 1 306 ? 14.146 10.407 -37.922 1.00 94.25 306 SER A N 1
ATOM 2431 C CA . SER A 1 306 ? 13.220 9.277 -37.946 1.00 94.25 306 SER A CA 1
ATOM 2432 C C . SER A 1 306 ? 12.744 8.928 -36.543 1.00 94.25 306 SER A C 1
ATOM 2434 O O . SER A 1 306 ? 13.536 8.877 -35.601 1.00 94.25 306 SER A O 1
ATOM 2436 N N . THR A 1 307 ? 11.462 8.594 -36.430 1.00 96.75 307 THR A N 1
ATOM 2437 C CA . THR A 1 307 ? 10.884 7.998 -35.224 1.00 96.75 307 THR A CA 1
ATOM 2438 C C . THR A 1 307 ? 10.278 6.655 -35.578 1.00 96.75 307 THR A C 1
ATOM 2440 O O . THR A 1 307 ? 9.556 6.543 -36.568 1.00 96.75 307 THR A O 1
ATOM 2443 N N . TYR A 1 308 ? 10.572 5.629 -34.789 1.00 96.94 308 TYR A N 1
ATOM 2444 C CA . TYR A 1 308 ? 10.021 4.296 -35.009 1.00 96.94 308 TYR A CA 1
ATOM 2445 C C . TYR A 1 308 ? 9.736 3.587 -33.688 1.00 96.94 308 TYR A C 1
ATOM 2447 O O . TYR A 1 308 ? 10.429 3.826 -32.693 1.00 96.94 308 TYR A O 1
ATOM 2455 N N . PRO A 1 309 ? 8.711 2.721 -33.669 1.00 97.56 309 PRO A N 1
ATOM 2456 C CA . PRO A 1 309 ? 8.409 1.917 -32.506 1.00 97.56 309 PRO A CA 1
ATOM 2457 C C . PRO A 1 309 ? 9.400 0.756 -32.377 1.00 97.56 309 PRO A C 1
ATOM 2459 O O . PRO A 1 309 ? 9.979 0.275 -33.358 1.00 97.56 309 PRO A O 1
ATOM 2462 N N . GLY A 1 310 ? 9.528 0.277 -31.153 1.00 97.38 310 GLY A N 1
ATOM 2463 C CA . GLY A 1 310 ? 10.056 -1.028 -30.820 1.00 97.38 310 GLY A CA 1
ATOM 2464 C C . GLY A 1 310 ? 9.212 -1.670 -29.728 1.00 97.38 310 GLY A C 1
ATOM 2465 O O . GLY A 1 310 ? 8.396 -1.018 -29.074 1.00 97.38 310 GLY A O 1
ATOM 2466 N N . LEU A 1 311 ? 9.400 -2.967 -29.547 1.00 97.75 311 LEU A N 1
ATOM 2467 C CA . LEU A 1 311 ? 8.795 -3.715 -28.455 1.00 97.75 311 LEU A CA 1
ATOM 2468 C C . LEU A 1 311 ? 9.874 -4.557 -27.805 1.00 97.75 311 LEU A C 1
ATOM 2470 O O . LEU A 1 311 ? 10.555 -5.303 -28.506 1.00 97.75 311 LEU A O 1
ATOM 2474 N N . ARG A 1 312 ? 9.990 -4.459 -26.485 1.00 97.00 312 ARG A N 1
ATOM 2475 C CA . ARG A 1 312 ? 10.888 -5.265 -25.669 1.00 97.00 312 ARG A CA 1
ATOM 2476 C C . ARG A 1 312 ? 10.090 -6.198 -24.771 1.00 97.00 312 ARG A C 1
ATOM 2478 O O . ARG A 1 312 ? 9.138 -5.771 -24.122 1.00 97.00 312 ARG A O 1
ATOM 2485 N N . ILE A 1 313 ? 10.520 -7.449 -24.700 1.00 97.19 313 ILE A N 1
ATOM 2486 C CA . ILE A 1 313 ? 10.095 -8.419 -23.694 1.00 97.19 313 ILE A CA 1
ATOM 2487 C C . ILE A 1 313 ? 11.328 -8.762 -22.869 1.00 97.19 313 ILE A C 1
ATOM 2489 O O . ILE A 1 313 ? 12.309 -9.275 -23.405 1.00 97.19 313 ILE A O 1
ATOM 2493 N N . GLY A 1 314 ? 11.297 -8.424 -21.586 1.00 94.62 314 GLY A N 1
ATOM 2494 C CA . GLY A 1 314 ? 12.406 -8.625 -20.666 1.00 94.62 314 GLY A CA 1
ATOM 2495 C C . GLY A 1 314 ? 12.163 -9.782 -19.703 1.00 94.62 314 GLY A C 1
ATOM 2496 O O . GLY A 1 314 ? 11.055 -9.930 -19.193 1.00 94.62 314 GLY A O 1
ATOM 2497 N N . PHE A 1 315 ? 13.221 -10.532 -19.407 1.00 93.19 315 PHE A N 1
ATOM 2498 C CA . PHE A 1 315 ? 13.283 -11.610 -18.429 1.00 93.19 315 PHE A CA 1
ATOM 2499 C C . PHE A 1 315 ? 14.341 -11.310 -17.354 1.00 93.19 315 PHE A C 1
ATOM 2501 O O . PHE A 1 315 ? 15.486 -10.995 -17.688 1.00 93.19 315 PHE A O 1
ATOM 2508 N N . GLY A 1 316 ? 13.973 -11.455 -16.077 1.00 79.75 316 GLY A N 1
ATOM 2509 C CA . GLY A 1 316 ? 14.895 -11.288 -14.941 1.00 79.75 316 GLY A CA 1
ATOM 2510 C C . GLY A 1 316 ? 15.012 -9.854 -14.407 1.00 79.75 316 GLY A C 1
ATOM 2511 O O . GLY A 1 316 ? 16.115 -9.352 -14.226 1.00 79.75 316 GLY A O 1
ATOM 2512 N N . PHE A 1 317 ? 13.882 -9.185 -14.159 1.00 62.31 317 PHE A N 1
ATOM 2513 C CA . PHE A 1 317 ? 13.803 -7.814 -13.628 1.00 62.31 317 PHE A CA 1
ATOM 2514 C C . PHE A 1 317 ? 12.639 -7.678 -12.654 1.00 62.31 317 PHE A C 1
ATOM 2516 O O . PHE A 1 317 ? 11.640 -8.397 -12.857 1.00 62.31 317 PHE A O 1
#

Mean predicted aligned error: 9.14 Å

Sequence (317 aa):
MKKIKNILALLLLVFISTEVLSQQPFPDSVHIQIDSTLEILLALDASQNISENIENDLKSLQILLEESGVTPPESPYTITYIPDDLISVKPSAQKETVIWKDTEIIIHQFNNRCTIHAASYLMLIRFNEFSNLMDDNLITKIKDVVKDANNKQGRMAATYNYTFEKNNMVHLEHLDEIHGQTDMISLNGGVGANLIKNQPVIDISAMVSLLFSKKGVLKNDFNVSYNSLSYFNDSSAFKVNGFLNIGYRYNFSKDAENPNWLGVELGYLVNRSGNLFDKNTFRLGVNWKLGNNVSVSPQFYFSGKSTYPGLRIGFGF

pLDDT: mean 86.88, std 15.8, range [32.28, 98.69]

Secondary structure (DSSP, 8-state):
-HHHHHHHHHHHHHTT-----PPPP--EEEEEEETTTEEEEEEEPS-TTHHHHHHHHHHHHHHHHHHTT-PPPSS-EEEEE-TTS-EEEEE-----EEEEETTEEEEE---EEEEEE-SSEEEEEEESSHHHHT-HHHHHHHHHHHHHHHHT--SSEEEEEEEEETTEEEE-GGG-EEEPP--EEEEEEEEEEEEETTEEEEEEEEEEEEEEEETTEEEEEEEEEEEEEEEE-TT--EEEEEEEEEEEEEE--S-SSS--EEEEEEEEEEE--SSSS-TT-EEEEEEEEETTTEEEEEEEEEETTEEEEEEEEEE--